Protein AF-A0A0L0F1L7-F1 (afdb_monomer)

Radius of gyration: 23.4 Å; Cα contacts (8 Å, |Δi|>4): 198; chains: 1; bounding box: 66×48×61 Å

InterPro domains:
  IPR036188 FAD/NAD(P)-binding domain superfamily [G3DSA:3.50.50.60] (88-168)
  IPR036188 FAD/NAD(P)-binding domain superfamily [SSF51905] (87-164)

Mean predicted aligned error: 9.71 Å

Nearest PDB structures (foldseek):
  4fwj-assembly3_B  TM=9.742E-01  e=3.073E-01  Homo sapiens
  4fwj-assembly1_A  TM=4.721E-01  e=1.147E-01  Homo sapiens
  2dld-assembly1_B  TM=8.492E-01  e=1.486E+00  Lactobacillus helveticus
  6abi-assembly1_B-2  TM=5.135E-01  e=3.281E-01  Fusobacterium nucleatum subsp. nucleatum ATCC 25586
  4gx1-assembly1_A  TM=5.570E-01  e=1.220E+00  Geobacter sulfurreducens PCA

pLDDT: mean 84.21, std 13.68, range [35.78, 97.0]

Solvent-accessible surface area (backbone atoms only — not comparable to full-atom values): 10649 Å² total; per-residue (Å²): 134,80,88,80,65,70,42,32,28,25,57,92,31,70,41,65,8,40,33,86,38,84,66,52,72,68,59,52,52,53,48,51,54,53,32,50,55,21,53,77,69,75,41,85,55,71,80,80,86,80,38,68,39,66,22,80,91,38,75,34,51,11,36,38,75,59,84,80,82,71,75,93,84,76,80,75,84,63,92,78,64,45,68,54,95,63,93,54,78,44,78,40,82,40,67,48,74,70,36,48,51,50,45,47,59,37,44,32,39,57,34,52,65,47,75,45,50,91,64,93,48,85,79,74,53,88,78,78,78,90,77,85,54,81,68,54,49,64,51,40,38,52,74,69,38,50,68,55,47,66,73,76,49,81,83,79,90,73,88,84,47,63,44,97,86,68,48,78,50,128

Sequence (170 aa):
MYARTKYEGCVKCLSSGLVAANISGKAKVAYQIQRNNALEKGLVPPLRPQRTKACHVCGGCGLVERVTTGNCSNISYNGNTFVPRRRCKVVVIGGGIGGFALALALQQRNTQVIVYEKDKSFDERSQGYGLTLQQGARILSKLGYTQSLDQYGINPSQNSSFLPTGELLG

Structure (mmCIF, N/CA/C/O backbone):
data_AF-A0A0L0F1L7-F1
#
_entry.id   AF-A0A0L0F1L7-F1
#
loop_
_atom_site.group_PDB
_atom_site.id
_atom_site.type_symbol
_atom_site.label_atom_id
_atom_site.label_alt_id
_atom_site.label_comp_id
_atom_site.label_asym_id
_atom_site.label_entity_id
_atom_site.label_seq_id
_atom_site.pdbx_PDB_ins_code
_atom_site.Cartn_x
_atom_site.Cartn_y
_atom_site.Cartn_z
_atom_site.occupancy
_atom_site.B_iso_or_equiv
_atom_site.auth_seq_id
_atom_site.auth_comp_id
_atom_site.auth_asym_id
_atom_site.auth_atom_id
_atom_site.pdbx_PDB_model_num
ATOM 1 N N . MET A 1 1 ? -16.064 -5.606 -19.783 1.00 35.78 1 MET A N 1
ATOM 2 C CA . MET A 1 1 ? -15.793 -6.396 -18.559 1.00 35.78 1 MET A CA 1
ATOM 3 C C . MET A 1 1 ? -14.521 -5.859 -17.919 1.00 35.78 1 MET A C 1
ATOM 5 O O . MET A 1 1 ? -13.560 -5.657 -18.645 1.00 35.78 1 MET A O 1
ATOM 9 N N . TYR A 1 2 ? -14.503 -5.580 -16.613 1.00 50.56 2 TYR A N 1
ATOM 10 C CA . TYR A 1 2 ? -13.261 -5.210 -15.919 1.00 50.56 2 TYR A CA 1
ATOM 11 C C . TYR A 1 2 ? -12.447 -6.477 -15.632 1.00 50.56 2 TYR A C 1
ATOM 13 O O . TYR A 1 2 ? -13.022 -7.468 -15.178 1.00 50.56 2 TYR A O 1
ATOM 21 N N . ALA A 1 3 ? -11.137 -6.450 -15.886 1.00 55.69 3 ALA A N 1
ATOM 22 C CA . ALA A 1 3 ? -10.244 -7.545 -15.515 1.00 55.69 3 ALA A CA 1
ATOM 23 C C . ALA A 1 3 ? -10.355 -7.810 -14.003 1.00 55.69 3 ALA A C 1
ATOM 25 O O . ALA A 1 3 ? -10.272 -6.883 -13.195 1.00 55.69 3 ALA A O 1
ATOM 26 N N . ARG A 1 4 ? -10.609 -9.064 -13.614 1.00 65.44 4 ARG A N 1
ATOM 27 C CA . ARG A 1 4 ? -10.717 -9.449 -12.201 1.00 65.44 4 ARG A CA 1
ATOM 28 C C . ARG A 1 4 ? -9.318 -9.677 -11.632 1.00 65.44 4 ARG A C 1
ATOM 30 O O . ARG A 1 4 ? -8.543 -10.450 -12.180 1.00 65.44 4 ARG A O 1
ATOM 37 N N . THR A 1 5 ? -9.018 -9.029 -10.512 1.00 77.88 5 THR A N 1
ATOM 38 C CA . THR A 1 5 ? -7.765 -9.210 -9.766 1.00 77.88 5 THR A CA 1
ATOM 39 C C . THR A 1 5 ? -7.746 -10.546 -9.017 1.00 77.88 5 THR A C 1
ATOM 41 O O . THR A 1 5 ? -8.791 -11.035 -8.585 1.00 77.88 5 THR A O 1
ATOM 44 N N . LYS A 1 6 ? -6.554 -11.116 -8.803 1.00 82.69 6 LYS A N 1
ATOM 45 C CA . LYS A 1 6 ? -6.346 -12.319 -7.968 1.00 82.69 6 LYS A CA 1
ATOM 46 C C . LYS A 1 6 ? -6.786 -12.112 -6.507 1.00 82.69 6 LYS A C 1
ATOM 48 O O . LYS A 1 6 ? -7.258 -13.037 -5.853 1.00 82.69 6 LYS A O 1
ATOM 53 N N . TYR A 1 7 ? -6.675 -10.879 -6.019 1.00 86.12 7 TYR A N 1
ATOM 54 C CA . TYR A 1 7 ? -7.036 -10.480 -4.659 1.00 86.12 7 TYR A CA 1
ATOM 55 C C . TYR A 1 7 ? -8.278 -9.598 -4.641 1.00 86.12 7 TYR A C 1
ATOM 57 O O . TYR A 1 7 ? -8.521 -8.839 -5.583 1.00 86.12 7 TYR A O 1
ATOM 65 N N . GLU A 1 8 ? -9.026 -9.648 -3.546 1.00 87.06 8 GLU A N 1
ATOM 66 C CA . GLU A 1 8 ? -10.172 -8.779 -3.295 1.00 87.06 8 GLU A CA 1
ATOM 67 C C . GLU A 1 8 ? -10.181 -8.217 -1.873 1.00 87.06 8 GLU A C 1
ATOM 69 O O . GLU A 1 8 ? -9.495 -8.703 -0.975 1.00 87.06 8 GLU A O 1
ATOM 74 N N . GLY A 1 9 ? -10.955 -7.154 -1.675 1.00 86.44 9 GLY A N 1
ATOM 75 C CA . GLY A 1 9 ? -11.102 -6.479 -0.395 1.00 86.44 9 GLY A CA 1
ATOM 76 C C . GLY A 1 9 ? -11.635 -7.387 0.713 1.00 86.44 9 GLY A C 1
ATOM 77 O O . GLY A 1 9 ? -12.678 -8.023 0.571 1.00 86.44 9 GLY A O 1
ATOM 78 N N . CYS A 1 10 ? -10.954 -7.400 1.858 1.00 87.88 10 CYS A N 1
ATOM 79 C CA . CYS A 1 10 ? -11.390 -8.150 3.030 1.00 87.88 10 CYS A CA 1
ATOM 80 C C . CYS A 1 10 ? -12.662 -7.532 3.628 1.00 87.88 10 CYS A C 1
ATOM 82 O O . CYS A 1 10 ? -12.640 -6.409 4.141 1.00 87.88 10 CYS A O 1
ATOM 84 N N . VAL A 1 11 ? -13.763 -8.288 3.637 1.00 87.25 11 VAL A N 1
ATOM 85 C CA . VAL A 1 11 ? -15.059 -7.834 4.174 1.00 87.25 11 VAL A CA 1
ATOM 86 C C . VAL A 1 11 ? -14.975 -7.503 5.661 1.00 87.25 11 VAL A C 1
ATOM 88 O O . VAL A 1 11 ? -15.530 -6.503 6.107 1.00 87.25 11 VAL A O 1
ATOM 91 N N . LYS A 1 12 ? -14.226 -8.296 6.437 1.00 89.44 12 LYS A N 1
ATOM 92 C CA . LYS A 1 12 ? -14.150 -8.150 7.898 1.00 89.44 12 LYS A CA 1
ATOM 93 C C . LYS A 1 12 ? -13.621 -6.792 8.349 1.00 89.44 12 LYS A C 1
ATOM 95 O O . LYS A 1 12 ? -14.087 -6.250 9.345 1.00 89.44 12 LYS A O 1
ATOM 100 N N . CYS A 1 13 ? -12.623 -6.269 7.646 1.00 90.25 13 CYS A N 1
ATOM 101 C CA . CYS A 1 13 ? -12.029 -4.966 7.939 1.00 90.25 13 CYS A CA 1
ATOM 102 C C . CYS A 1 13 ? -12.428 -3.897 6.922 1.00 90.25 13 CYS A C 1
ATOM 104 O O . CYS A 1 13 ? -11.828 -2.823 6.916 1.00 90.25 13 CYS A O 1
ATOM 106 N N . LEU A 1 14 ? -13.400 -4.184 6.049 1.00 87.69 14 LEU A N 1
ATOM 107 C CA . LEU A 1 14 ? -13.838 -3.283 4.982 1.00 87.69 14 LEU A CA 1
ATOM 108 C C . LEU A 1 14 ? -12.658 -2.761 4.145 1.00 87.69 14 LEU A C 1
ATOM 110 O O . LEU A 1 14 ? -12.542 -1.572 3.862 1.00 87.69 14 LEU A O 1
ATOM 114 N N . SER A 1 15 ? -11.739 -3.662 3.803 1.00 86.94 15 SER A N 1
ATOM 115 C CA . SER A 1 15 ? -10.510 -3.388 3.049 1.00 86.94 15 SER A CA 1
ATOM 116 C C . SER A 1 15 ? -9.505 -2.407 3.673 1.00 86.94 15 SER A C 1
ATOM 118 O O . SER A 1 15 ? -8.549 -1.998 3.005 1.00 86.94 15 SER A O 1
ATOM 120 N N . SER A 1 16 ? -9.684 -2.037 4.946 1.00 87.81 16 SER A N 1
ATOM 121 C CA . SER A 1 16 ? -8.761 -1.146 5.669 1.00 87.81 16 SER A CA 1
ATOM 122 C C . SER A 1 16 ? -7.535 -1.869 6.233 1.00 87.81 16 SER A C 1
ATOM 124 O O . SER A 1 16 ? -6.542 -1.237 6.574 1.00 87.81 16 SER A O 1
ATOM 126 N N . GLY A 1 17 ? -7.617 -3.194 6.393 1.00 90.00 17 GLY A N 1
ATOM 127 C CA . GLY A 1 17 ? -6.621 -3.981 7.124 1.00 90.00 17 GLY A CA 1
ATOM 128 C C . GLY A 1 17 ? -6.709 -3.827 8.645 1.00 90.00 17 GLY A C 1
ATOM 129 O O . GLY A 1 17 ? -6.071 -4.580 9.375 1.00 90.00 17 GLY A O 1
ATOM 130 N N . LEU A 1 18 ? -7.547 -2.929 9.155 1.00 92.81 18 LEU A N 1
ATOM 131 C CA . LEU A 1 18 ? -7.649 -2.620 10.573 1.00 92.81 18 LEU A CA 1
ATOM 132 C C . LEU A 1 18 ? -9.043 -2.953 11.105 1.00 92.81 18 LEU A C 1
ATOM 134 O O . LEU A 1 18 ? -10.052 -2.821 10.421 1.00 92.81 18 LEU A O 1
ATOM 138 N N . VAL A 1 19 ? -9.101 -3.402 12.352 1.00 93.25 19 VAL A N 1
ATOM 139 C CA . VAL A 1 19 ? -10.355 -3.598 13.088 1.00 93.25 19 VAL A CA 1
ATOM 140 C C . VAL A 1 19 ? -10.290 -2.845 14.407 1.00 93.25 19 VAL A C 1
ATOM 142 O O . VAL A 1 19 ? -9.206 -2.661 14.969 1.00 93.25 19 VAL A O 1
ATOM 145 N N . ALA A 1 20 ? -11.446 -2.412 14.908 1.00 92.12 20 ALA A N 1
ATOM 146 C CA . ALA A 1 20 ? -11.536 -1.761 16.207 1.00 92.12 20 ALA A CA 1
ATOM 147 C C . ALA A 1 20 ? -10.937 -2.657 17.305 1.00 92.12 20 ALA A C 1
ATOM 149 O O . ALA A 1 20 ? -11.110 -3.880 17.320 1.00 92.12 20 ALA A O 1
ATOM 150 N N . ALA A 1 21 ? -10.203 -2.037 18.221 1.00 91.62 21 ALA A N 1
ATOM 151 C CA . ALA A 1 21 ? -9.561 -2.693 19.342 1.00 91.62 21 ALA A CA 1
ATOM 152 C C . ALA A 1 21 ? -9.963 -2.018 20.650 1.00 91.62 21 ALA A C 1
ATOM 154 O O . ALA A 1 21 ? -10.161 -0.805 20.719 1.00 91.62 21 ALA A O 1
ATOM 155 N N . ASN A 1 22 ? -10.008 -2.812 21.719 1.00 90.94 22 ASN A N 1
ATOM 156 C CA . ASN A 1 22 ? -10.231 -2.281 23.055 1.00 90.94 22 ASN A CA 1
ATOM 157 C C . ASN A 1 22 ? -9.106 -1.313 23.433 1.00 90.94 22 ASN A C 1
ATOM 159 O O . ASN A 1 22 ? -7.921 -1.643 23.327 1.00 90.94 22 ASN A O 1
ATOM 163 N N . ILE A 1 23 ? -9.497 -0.124 23.886 1.00 89.81 23 ILE A N 1
ATOM 164 C CA . ILE A 1 23 ? -8.603 0.879 24.467 1.00 89.81 23 ILE A CA 1
ATOM 165 C C . ILE A 1 23 ? -8.033 0.303 25.770 1.00 89.81 23 ILE A C 1
ATOM 167 O O . ILE A 1 23 ? -8.767 -0.337 26.532 1.00 89.81 23 ILE A O 1
ATOM 171 N N . SER A 1 24 ? -6.742 0.518 26.037 1.00 90.69 24 SER A N 1
ATOM 172 C CA . SER A 1 24 ? -6.124 0.053 27.284 1.00 90.69 24 SER A CA 1
ATOM 173 C C . SER A 1 24 ? -6.777 0.717 28.499 1.00 90.69 24 SER A C 1
ATOM 175 O O . SER A 1 24 ? -7.238 1.856 28.414 1.00 90.69 24 SER A O 1
ATOM 177 N N . GLY A 1 25 ? -6.789 0.030 29.647 1.00 92.69 25 GLY A N 1
ATOM 178 C CA . GLY A 1 25 ? -7.291 0.608 30.901 1.00 92.69 25 GLY A CA 1
ATOM 179 C C . GLY A 1 25 ? -6.623 1.950 31.215 1.00 92.69 25 GLY A C 1
ATOM 180 O O . GLY A 1 25 ? -7.313 2.937 31.447 1.00 92.69 25 GLY A O 1
ATOM 181 N N . LYS A 1 26 ? -5.291 2.020 31.065 1.00 93.62 26 LYS A N 1
ATOM 182 C CA . LYS A 1 26 ? -4.506 3.256 31.223 1.00 93.62 26 LYS A CA 1
ATOM 183 C C . LYS A 1 26 ? -5.000 4.395 30.320 1.00 93.62 26 LYS A C 1
ATOM 185 O O . LYS A 1 26 ? -5.223 5.498 30.803 1.00 93.62 26 LYS A O 1
ATOM 190 N N . ALA A 1 27 ? -5.230 4.130 29.031 1.00 91.25 27 ALA A N 1
ATOM 191 C CA . ALA A 1 27 ? -5.712 5.152 28.100 1.00 91.25 27 ALA A CA 1
ATOM 192 C C . ALA A 1 27 ? -7.168 5.573 28.377 1.00 91.25 27 ALA A C 1
ATOM 194 O O . ALA A 1 27 ? -7.511 6.735 28.176 1.00 91.25 27 ALA A O 1
ATOM 195 N N . LYS A 1 28 ? -8.022 4.667 28.881 1.00 92.81 28 LYS A N 1
ATOM 196 C CA . LYS A 1 28 ? -9.380 5.020 29.334 1.00 92.81 28 LYS A CA 1
ATOM 197 C C . LYS A 1 28 ? -9.343 5.966 30.535 1.00 92.81 28 LYS A C 1
ATOM 199 O O . LYS A 1 28 ? -10.062 6.959 30.522 1.00 92.81 28 LYS A O 1
ATOM 204 N N . VAL A 1 29 ? -8.515 5.664 31.538 1.00 94.88 29 VAL A N 1
ATOM 205 C CA . VAL A 1 29 ? -8.356 6.494 32.744 1.00 94.88 29 VAL A CA 1
ATOM 206 C C . VAL A 1 29 ? -7.791 7.867 32.379 1.00 94.88 29 VAL A C 1
ATOM 208 O O . VAL A 1 29 ? -8.382 8.880 32.738 1.00 94.88 29 VAL A O 1
ATOM 211 N N . ALA A 1 30 ? -6.720 7.915 31.581 1.00 94.44 30 ALA A N 1
ATOM 212 C CA . ALA A 1 30 ? -6.131 9.173 31.118 1.00 94.44 30 ALA A CA 1
ATOM 213 C C . ALA A 1 30 ? -7.143 10.050 30.361 1.00 94.44 30 ALA A C 1
ATOM 215 O O . ALA A 1 30 ? -7.236 11.251 30.612 1.00 94.44 30 ALA A O 1
ATOM 216 N N . TYR A 1 31 ? -7.952 9.443 29.485 1.00 94.56 31 TYR A N 1
ATOM 217 C CA . TYR A 1 31 ? -9.021 10.148 28.781 1.00 94.56 31 TYR A CA 1
ATOM 218 C C . TYR A 1 31 ? -10.077 10.723 29.732 1.00 94.56 31 TYR A C 1
ATOM 220 O O . TYR A 1 31 ? -10.492 11.863 29.551 1.00 94.56 31 TYR A O 1
ATOM 228 N N . GLN A 1 32 ? -10.510 9.965 30.745 1.00 95.12 32 GLN A N 1
ATOM 229 C CA . GLN A 1 32 ? -11.505 10.441 31.715 1.00 95.12 32 GLN A CA 1
ATOM 230 C C . GLN A 1 32 ? -10.994 11.650 32.504 1.00 95.12 32 GLN A C 1
ATOM 232 O O . GLN A 1 32 ? -11.723 12.631 32.625 1.00 95.12 32 GLN A O 1
ATOM 237 N N . ILE A 1 33 ? -9.736 11.612 32.960 1.00 95.31 33 ILE A N 1
ATOM 238 C CA . ILE A 1 33 ? -9.094 12.731 33.669 1.00 95.31 33 ILE A CA 1
ATOM 239 C C . ILE A 1 33 ? -9.062 13.978 32.777 1.00 95.31 33 ILE A C 1
ATOM 241 O O . ILE A 1 33 ? -9.530 15.040 33.177 1.00 95.31 33 ILE A O 1
ATOM 245 N N . GLN A 1 34 ? -8.564 13.850 31.542 1.00 95.00 34 GLN A N 1
ATOM 246 C CA . GLN A 1 34 ? -8.487 14.978 30.606 1.00 95.00 34 GLN A CA 1
ATOM 247 C C . GLN A 1 34 ? -9.867 15.540 30.252 1.00 95.00 34 GLN A C 1
ATOM 249 O O . GLN A 1 34 ? -10.036 16.754 30.174 1.00 95.00 34 GLN A O 1
ATOM 254 N N . ARG A 1 35 ? -10.859 14.665 30.058 1.00 95.81 35 ARG A N 1
ATOM 255 C CA . ARG A 1 35 ? -12.237 15.058 29.761 1.00 95.81 35 ARG A CA 1
ATOM 256 C C . ARG A 1 35 ? -12.857 15.840 30.914 1.00 95.81 35 ARG A C 1
ATOM 258 O O . ARG A 1 35 ? -13.457 16.877 30.663 1.00 95.81 35 ARG A O 1
ATOM 265 N N . ASN A 1 36 ? -12.708 1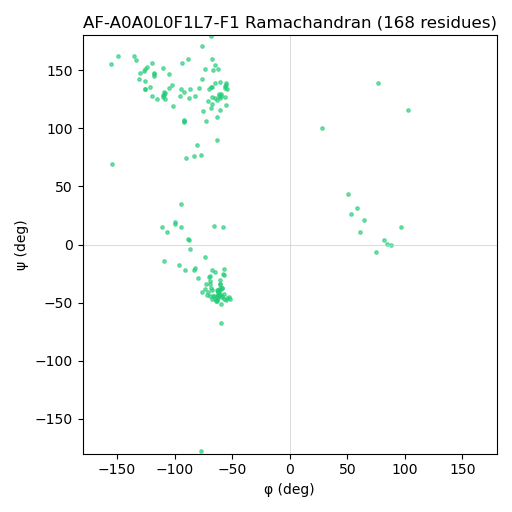5.362 32.147 1.00 96.31 36 ASN A N 1
ATOM 266 C CA . ASN A 1 36 ? -13.265 16.032 33.320 1.00 96.31 36 ASN A CA 1
ATOM 267 C C . ASN A 1 36 ? -12.581 17.389 33.554 1.00 96.31 36 ASN A C 1
ATOM 269 O O . ASN A 1 36 ? -13.275 18.388 33.685 1.00 96.31 36 ASN A O 1
ATOM 273 N N . ASN A 1 37 ? -11.248 17.455 33.447 1.00 96.69 37 ASN A N 1
ATOM 274 C CA . ASN A 1 37 ? -10.501 18.716 33.531 1.00 96.69 37 ASN A CA 1
ATOM 275 C C . ASN A 1 37 ? -10.921 19.736 32.457 1.00 96.69 37 ASN A C 1
ATOM 277 O O . ASN A 1 37 ? -10.943 20.936 32.717 1.00 96.69 37 ASN A O 1
ATOM 281 N N . ALA A 1 38 ? -11.220 19.284 31.232 1.00 95.56 38 ALA A N 1
ATOM 282 C CA . ALA A 1 38 ? -11.707 20.164 30.171 1.00 95.56 38 ALA A CA 1
ATOM 283 C C . ALA A 1 38 ? -13.101 20.715 30.504 1.00 95.56 38 ALA A C 1
ATOM 285 O O . ALA A 1 38 ? -13.319 21.915 30.375 1.00 95.56 38 ALA A O 1
ATOM 286 N N . LEU A 1 39 ? -14.005 19.860 30.993 1.00 95.50 39 LEU A N 1
ATOM 287 C CA . LEU A 1 39 ? -15.352 20.262 31.405 1.00 95.50 39 LEU A CA 1
ATOM 288 C C . LEU A 1 39 ? -15.325 21.261 32.570 1.00 95.50 39 LEU A C 1
ATOM 290 O O . LEU A 1 39 ? -16.022 22.268 32.505 1.00 95.50 39 LEU A O 1
ATOM 294 N N . GLU A 1 40 ? -14.487 21.034 33.586 1.00 96.06 40 GLU A N 1
ATOM 295 C CA . GLU A 1 40 ? -14.310 21.960 34.719 1.00 96.06 40 GLU A CA 1
ATOM 296 C C . GLU A 1 40 ? -13.804 23.339 34.278 1.00 96.06 40 GLU A C 1
ATOM 298 O O . GLU A 1 40 ? -14.190 24.357 34.844 1.00 96.06 40 GLU A O 1
ATOM 303 N N . LYS A 1 41 ? -12.971 23.388 33.233 1.00 96.69 41 LYS A N 1
ATOM 304 C CA . LYS A 1 41 ? -12.443 24.634 32.659 1.00 96.69 41 LYS A CA 1
ATOM 305 C C . LYS A 1 41 ? -13.353 25.259 31.594 1.00 96.69 41 LYS A C 1
ATOM 307 O O . LYS A 1 41 ? -12.948 26.236 30.970 1.00 96.69 41 LYS A O 1
ATOM 312 N N . GLY A 1 42 ? -14.536 24.693 31.336 1.00 95.06 42 GLY A N 1
ATOM 313 C CA . GLY A 1 42 ? -15.435 25.152 30.269 1.00 95.06 42 GLY A CA 1
ATOM 314 C C . GLY A 1 42 ? -14.867 24.979 28.851 1.00 95.06 42 GLY A C 1
ATOM 315 O O . GLY A 1 42 ? -15.287 25.669 27.925 1.00 95.06 42 GLY A O 1
ATOM 316 N N . LEU A 1 43 ? -13.894 24.083 28.670 1.00 95.50 43 LEU A N 1
ATOM 317 C CA . LEU A 1 43 ? -13.248 23.791 27.392 1.00 95.50 43 LEU A CA 1
ATOM 318 C C . LEU A 1 43 ? -13.930 22.619 26.676 1.00 95.50 43 LEU A C 1
ATOM 320 O O . LEU A 1 43 ? -14.526 21.734 27.292 1.00 95.50 43 LEU A O 1
ATOM 324 N N . VAL A 1 44 ? -13.775 22.570 25.350 1.00 94.94 44 VAL A N 1
ATOM 325 C CA . VAL A 1 44 ? -14.237 21.438 24.536 1.00 94.94 44 VAL A CA 1
ATOM 326 C C . VAL A 1 44 ? -13.474 20.167 24.945 1.00 94.94 44 VAL A C 1
ATOM 328 O O . VAL A 1 44 ? -12.239 20.160 24.899 1.00 94.94 44 VAL A O 1
ATOM 331 N N . PRO A 1 45 ? -14.161 19.074 25.328 1.00 94.00 45 PRO A N 1
ATOM 332 C CA . PRO A 1 45 ? -13.483 17.850 25.731 1.00 94.00 45 PRO A CA 1
ATOM 333 C C . PRO A 1 45 ? -12.734 17.182 24.568 1.00 94.00 45 PRO A C 1
ATOM 335 O O . PRO A 1 45 ? -13.179 17.258 23.419 1.00 94.00 45 PRO A O 1
ATOM 338 N N . PRO A 1 46 ? -11.631 16.461 24.843 1.00 92.88 46 PRO A N 1
ATOM 339 C CA . PRO A 1 46 ? -10.872 15.790 23.800 1.00 92.88 46 PRO A CA 1
ATOM 340 C C . PRO A 1 46 ? -11.696 14.688 23.125 1.00 92.88 46 PRO A C 1
ATOM 342 O O . PRO A 1 46 ? -12.595 14.077 23.719 1.00 92.88 46 PRO A O 1
ATOM 345 N N . LEU A 1 47 ? -11.343 14.384 21.875 1.00 92.81 47 LEU A N 1
ATOM 346 C CA . LEU A 1 47 ? -11.917 13.252 21.155 1.00 92.81 47 LEU A CA 1
ATOM 347 C C . LEU A 1 47 ? -11.605 11.944 21.887 1.00 92.81 47 LEU A C 1
ATOM 349 O O . LEU A 1 47 ? -10.499 11.734 22.392 1.00 92.81 47 LEU A O 1
ATOM 353 N N . ARG A 1 48 ? -12.590 11.040 21.933 1.00 89.44 48 ARG A N 1
ATOM 354 C CA . ARG A 1 48 ? -12.408 9.725 22.554 1.00 89.44 48 ARG A CA 1
ATOM 355 C C . ARG A 1 48 ? -11.277 8.980 21.835 1.00 89.44 48 ARG A C 1
ATOM 357 O O . ARG A 1 48 ? -11.353 8.845 20.611 1.00 89.44 48 ARG A O 1
ATOM 364 N N . PRO A 1 49 ? -10.269 8.455 22.555 1.00 89.25 49 PRO A N 1
ATOM 365 C CA . PRO A 1 49 ? -9.181 7.730 21.921 1.00 89.25 49 PRO A CA 1
ATOM 366 C C . PRO A 1 49 ? -9.743 6.507 21.204 1.00 89.25 49 PRO A C 1
ATOM 368 O O . PRO A 1 49 ? -10.470 5.708 21.794 1.00 89.25 49 PRO A O 1
ATOM 371 N N . GLN A 1 50 ? -9.406 6.355 19.929 1.00 89.25 50 GLN A N 1
ATOM 372 C CA . GLN A 1 50 ? -9.741 5.170 19.152 1.00 89.25 50 GLN A CA 1
ATOM 373 C C . GLN A 1 50 ? -8.499 4.298 19.041 1.00 89.25 50 GLN A C 1
ATOM 375 O O . GLN A 1 50 ? -7.397 4.797 18.819 1.00 89.25 50 GLN A O 1
ATOM 380 N N . ARG A 1 51 ? -8.665 2.984 19.203 1.00 91.81 51 ARG A N 1
ATOM 381 C CA . ARG A 1 51 ? -7.577 2.031 18.999 1.00 91.81 51 ARG A CA 1
ATOM 382 C C . ARG A 1 51 ? -7.980 1.039 17.929 1.00 91.81 51 ARG A C 1
ATOM 384 O O . ARG A 1 51 ? -9.096 0.524 17.941 1.00 91.81 51 ARG A O 1
ATOM 391 N N . THR A 1 52 ? -7.060 0.759 17.023 1.00 94.00 52 THR A N 1
ATOM 392 C CA . THR A 1 52 ? -7.219 -0.251 15.983 1.00 94.00 52 THR A CA 1
ATOM 393 C C . THR A 1 52 ? -6.137 -1.310 16.130 1.00 94.00 52 THR A C 1
ATOM 395 O O . THR A 1 52 ? -5.098 -1.088 16.752 1.00 94.00 52 THR A O 1
ATOM 398 N N . LYS A 1 53 ? -6.407 -2.502 15.607 1.00 94.25 53 LYS A N 1
ATOM 399 C CA . LYS A 1 53 ? -5.432 -3.589 15.492 1.00 94.25 53 LYS A CA 1
ATOM 400 C C . LYS A 1 53 ? -5.493 -4.189 14.096 1.00 94.25 53 LYS A C 1
ATOM 402 O O . LYS A 1 53 ? -6.516 -4.065 13.420 1.00 94.25 53 LYS A O 1
ATOM 407 N N . ALA A 1 54 ? -4.421 -4.864 13.692 1.00 93.81 54 ALA A N 1
ATOM 408 C CA . ALA A 1 54 ? -4.403 -5.619 12.448 1.00 93.81 54 ALA A CA 1
ATOM 409 C C . ALA A 1 54 ? -5.565 -6.626 12.410 1.00 93.81 54 ALA A C 1
ATOM 411 O O . ALA A 1 54 ? -5.851 -7.328 13.386 1.00 93.81 54 ALA A O 1
ATOM 412 N N . CYS A 1 55 ? -6.264 -6.677 11.281 1.00 93.44 55 CYS A N 1
ATOM 413 C CA . CYS A 1 55 ? -7.313 -7.654 11.049 1.00 93.44 55 CYS A CA 1
ATOM 414 C C . CYS A 1 55 ? -6.696 -9.050 10.943 1.00 93.44 55 CYS A C 1
ATOM 416 O O . CYS A 1 55 ? -5.897 -9.300 10.046 1.00 93.44 55 CYS A O 1
ATOM 418 N N . HIS A 1 56 ? -7.104 -9.965 11.820 1.00 93.31 56 HIS A N 1
ATOM 419 C CA . HIS A 1 56 ? -6.572 -11.331 11.844 1.00 93.31 56 HIS A CA 1
ATOM 420 C C . HIS A 1 56 ? -6.961 -12.165 10.616 1.00 93.31 56 HIS A C 1
ATOM 422 O O . HIS A 1 56 ? -6.263 -13.115 10.306 1.00 93.31 56 HIS A O 1
ATOM 428 N N . VAL A 1 57 ? -8.039 -11.813 9.902 1.00 90.56 57 VAL A N 1
ATOM 429 C CA . VAL A 1 57 ? -8.455 -12.552 8.693 1.00 90.56 57 VAL A CA 1
ATOM 430 C C . VAL A 1 57 ? -7.534 -12.276 7.510 1.00 90.56 57 VAL A 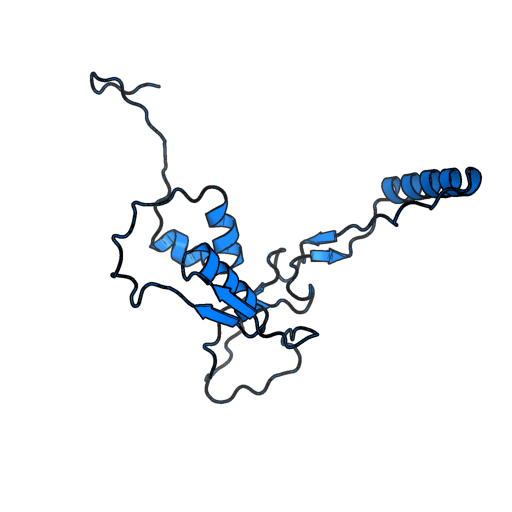C 1
ATOM 432 O O . VAL A 1 57 ? -7.232 -13.182 6.751 1.00 90.56 57 VAL A O 1
ATOM 435 N N . CYS A 1 58 ? -7.068 -11.038 7.355 1.00 88.88 58 CYS A N 1
ATOM 436 C CA . CYS A 1 58 ? -6.178 -10.658 6.256 1.00 88.88 58 CYS A CA 1
ATOM 437 C C . CYS A 1 58 ? -4.758 -10.320 6.732 1.00 88.88 58 CYS A C 1
ATOM 439 O O . CYS A 1 58 ? -4.046 -9.592 6.051 1.00 88.88 58 CYS A O 1
ATOM 441 N N . GLY A 1 59 ? -4.378 -10.688 7.960 1.00 87.56 59 GLY A N 1
ATOM 442 C CA . GLY A 1 59 ? -3.075 -10.322 8.539 1.00 87.56 59 GLY A CA 1
ATOM 443 C C . GLY A 1 59 ? -2.757 -8.817 8.512 1.00 87.56 59 GLY A C 1
ATOM 444 O O . GLY A 1 59 ? -1.600 -8.418 8.451 1.00 87.56 59 GLY A O 1
ATOM 445 N N . GLY A 1 60 ? -3.778 -7.956 8.504 1.00 88.56 60 GLY A N 1
ATOM 446 C CA . GLY A 1 60 ? -3.595 -6.507 8.429 1.00 88.56 60 GLY A CA 1
ATOM 447 C C . GLY A 1 60 ? -3.420 -5.881 7.036 1.00 88.56 60 GLY A C 1
ATOM 448 O O . GLY A 1 60 ? -3.279 -4.663 6.965 1.00 88.56 60 GLY A O 1
ATOM 449 N N . CYS A 1 61 ? -3.439 -6.639 5.931 1.00 87.81 61 CYS A N 1
ATOM 450 C CA . CYS A 1 61 ? -3.247 -6.064 4.585 1.00 87.81 61 CYS A CA 1
ATOM 451 C C . CYS A 1 61 ? -4.525 -5.467 3.964 1.00 87.81 61 CYS A C 1
ATOM 453 O O . CYS A 1 61 ? -4.455 -4.607 3.089 1.00 87.81 61 CYS A O 1
ATOM 455 N N . GLY A 1 62 ? -5.700 -5.896 4.431 1.00 88.44 62 GLY A N 1
ATOM 456 C CA . GLY A 1 62 ? -6.996 -5.463 3.905 1.00 88.44 62 GLY A CA 1
ATOM 457 C C . GLY A 1 62 ? -7.443 -6.202 2.644 1.00 88.44 62 GLY A C 1
ATOM 458 O O . GLY A 1 62 ? -8.503 -5.881 2.118 1.00 88.44 62 GLY A O 1
ATOM 459 N N . LEU A 1 63 ? -6.690 -7.203 2.192 1.00 88.62 63 LEU A N 1
ATOM 460 C CA . LEU A 1 63 ? -6.999 -8.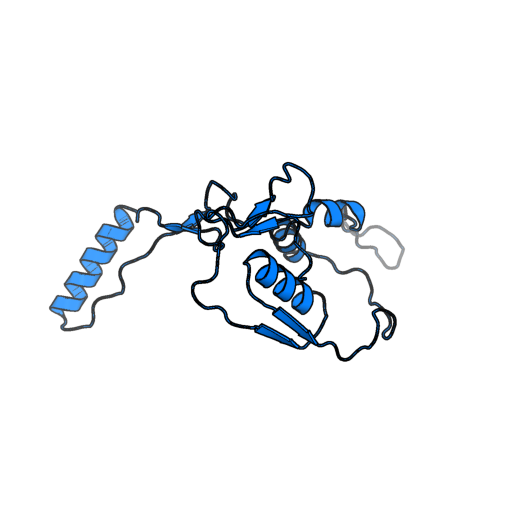021 1.024 1.00 88.62 63 LEU A CA 1
ATOM 461 C C . LEU A 1 63 ? -7.036 -9.505 1.394 1.00 88.62 63 LEU A C 1
ATOM 463 O O . LEU A 1 63 ? -6.383 -9.937 2.339 1.00 88.62 63 LEU A O 1
ATOM 467 N N . VAL A 1 64 ? -7.803 -10.283 0.647 1.00 88.19 64 VAL A N 1
ATOM 468 C CA . VAL A 1 64 ? -7.822 -11.746 0.709 1.00 88.19 64 VAL A CA 1
ATOM 469 C C . VAL A 1 64 ? -7.681 -12.298 -0.704 1.00 88.19 64 VAL A C 1
ATOM 471 O O . VAL A 1 64 ? -8.092 -11.655 -1.673 1.00 88.19 64 VAL A O 1
ATOM 474 N N . GLU A 1 65 ? -7.042 -13.455 -0.837 1.00 86.12 65 GLU A N 1
ATOM 475 C CA . GLU A 1 65 ? -6.973 -14.154 -2.118 1.00 86.12 65 GLU A CA 1
ATOM 476 C C . GLU A 1 65 ? -8.365 -14.665 -2.489 1.00 86.12 65 GLU A C 1
ATOM 478 O O . GLU A 1 65 ? -9.098 -15.186 -1.644 1.00 86.12 65 GLU A O 1
ATOM 483 N N . ARG A 1 66 ? -8.758 -14.476 -3.748 1.00 79.62 66 ARG A N 1
ATOM 484 C CA . ARG A 1 66 ? -10.070 -14.906 -4.213 1.00 79.62 66 ARG A CA 1
ATOM 485 C C . ARG A 1 66 ? -10.058 -16.425 -4.390 1.00 79.62 66 ARG A C 1
ATOM 487 O O . ARG A 1 66 ? -9.375 -16.939 -5.274 1.00 79.62 66 ARG A O 1
ATOM 494 N N . VAL A 1 67 ? -10.847 -17.139 -3.587 1.00 69.25 67 VAL A N 1
ATOM 495 C CA . VAL A 1 67 ? -11.027 -18.591 -3.735 1.00 69.25 67 VAL A CA 1
ATOM 496 C C . VAL A 1 67 ? -11.673 -18.860 -5.095 1.00 69.25 67 VAL A C 1
ATOM 498 O O . VAL A 1 67 ? -12.826 -18.505 -5.334 1.00 69.25 67 VAL A O 1
ATOM 501 N N . THR A 1 68 ? -10.908 -19.439 -6.018 1.00 57.22 68 THR A N 1
ATOM 502 C CA . THR A 1 68 ? -11.361 -19.735 -7.380 1.00 57.22 68 THR A CA 1
ATOM 503 C C . THR A 1 68 ? -11.962 -21.139 -7.413 1.00 57.22 68 THR A C 1
ATOM 505 O O . THR A 1 68 ? -11.350 -22.083 -7.898 1.00 57.22 68 THR A O 1
ATOM 508 N N . THR A 1 69 ? -13.164 -21.325 -6.869 1.00 47.00 69 THR A N 1
ATOM 509 C CA . THR A 1 69 ? -13.904 -22.578 -7.093 1.00 47.00 69 THR A CA 1
ATOM 510 C C . THR A 1 69 ? -14.585 -22.527 -8.462 1.00 47.00 69 THR A C 1
ATOM 512 O O . THR A 1 69 ? -15.739 -22.132 -8.555 1.00 47.00 69 THR A O 1
ATOM 515 N N . GLY A 1 70 ? -13.847 -22.915 -9.510 1.00 43.00 70 GLY A N 1
ATOM 516 C CA . GLY A 1 70 ? -14.371 -23.351 -10.814 1.00 43.00 70 GLY A CA 1
ATOM 517 C C . GLY A 1 70 ? -14.888 -22.269 -11.781 1.00 43.00 70 GLY A C 1
ATOM 518 O O . GLY A 1 70 ? -15.553 -21.318 -11.392 1.00 43.00 70 GLY A O 1
ATOM 519 N N . ASN A 1 71 ? -14.555 -22.453 -13.067 1.00 45.62 71 ASN A N 1
ATOM 520 C CA . ASN A 1 71 ? -15.037 -21.778 -14.285 1.00 45.62 71 ASN A CA 1
ATOM 521 C C . ASN A 1 71 ? -15.548 -20.324 -14.160 1.00 45.62 71 ASN A C 1
ATOM 523 O O . ASN A 1 71 ? -16.705 -20.036 -13.860 1.00 45.62 71 ASN A O 1
ATOM 527 N N . CYS A 1 72 ? -14.668 -19.396 -14.546 1.00 44.44 72 CYS A N 1
ATOM 528 C CA . CYS A 1 72 ? -14.831 -17.939 -14.555 1.00 44.44 72 CYS A CA 1
ATOM 529 C C . CYS A 1 72 ? -15.888 -17.361 -15.522 1.00 44.44 72 CYS A C 1
ATOM 531 O O . CYS A 1 72 ? -15.844 -16.160 -15.789 1.00 44.44 72 CYS A O 1
ATOM 533 N N . SER A 1 73 ? -16.819 -18.148 -16.064 1.00 45.38 73 SER A N 1
ATOM 534 C CA . SER A 1 73 ? -17.764 -17.651 -17.073 1.00 45.38 73 SER A CA 1
ATOM 535 C C . SER A 1 73 ? -19.076 -17.105 -16.507 1.00 45.38 73 SER A C 1
ATOM 537 O O . SER A 1 73 ? -19.655 -16.252 -17.163 1.00 45.38 73 SER A O 1
ATOM 539 N N . ASN A 1 74 ? -19.520 -17.473 -15.296 1.00 42.94 74 ASN A N 1
ATOM 540 C CA . ASN A 1 74 ? -20.772 -16.946 -14.716 1.00 42.94 74 ASN A CA 1
ATOM 541 C C . ASN A 1 74 ? -20.785 -16.981 -13.176 1.00 42.94 74 ASN A C 1
ATOM 543 O O . ASN A 1 74 ? -21.532 -17.742 -12.567 1.00 42.94 74 ASN A O 1
ATOM 547 N N . ILE A 1 75 ? -19.972 -16.149 -12.515 1.00 48.19 75 ILE A N 1
ATOM 548 C CA . ILE A 1 75 ? -20.071 -16.001 -11.051 1.00 48.19 75 ILE A CA 1
ATOM 549 C C . ILE A 1 75 ? -21.025 -14.854 -10.717 1.00 48.19 75 ILE A C 1
ATOM 551 O O . ILE A 1 75 ? -20.675 -13.680 -10.886 1.00 48.19 75 ILE A O 1
ATOM 555 N N . SER A 1 76 ? -22.211 -15.243 -10.237 1.00 43.62 76 SER A N 1
ATOM 556 C CA . SER A 1 76 ? -23.153 -14.407 -9.493 1.00 43.62 76 SER A CA 1
ATOM 557 C C . SER A 1 76 ? -22.459 -13.825 -8.260 1.00 43.62 76 SER A C 1
ATOM 559 O O . SER A 1 76 ? -21.703 -14.519 -7.579 1.00 43.62 76 SER A O 1
ATOM 561 N N . TYR A 1 77 ? -22.682 -12.539 -7.991 1.00 45.66 77 TYR A N 1
ATOM 562 C CA . TYR A 1 77 ? -22.194 -11.867 -6.789 1.00 45.66 77 TYR A CA 1
ATOM 563 C C . TYR A 1 77 ? -22.832 -12.517 -5.555 1.00 45.66 77 TYR A C 1
ATOM 565 O O . TYR A 1 77 ? -23.884 -12.085 -5.090 1.00 45.66 77 TYR A O 1
ATOM 573 N N . ASN A 1 78 ? -22.198 -13.548 -5.000 1.00 46.22 78 ASN A N 1
ATOM 574 C CA . ASN A 1 78 ? -22.524 -14.010 -3.657 1.00 46.22 78 ASN A CA 1
ATOM 575 C C . ASN A 1 78 ? -22.254 -12.819 -2.725 1.00 46.22 78 ASN A C 1
ATOM 577 O O . ASN A 1 78 ? -21.167 -12.246 -2.786 1.00 46.22 78 ASN A O 1
ATOM 581 N N . GLY A 1 79 ? -23.231 -12.402 -1.913 1.00 50.81 79 GLY A N 1
ATOM 582 C CA . GLY A 1 79 ? -23.265 -11.135 -1.151 1.00 50.81 79 GLY A CA 1
ATOM 583 C C . GLY A 1 79 ? -22.127 -10.855 -0.148 1.00 50.81 79 GLY A C 1
ATOM 584 O O . GLY A 1 79 ? -22.250 -9.952 0.672 1.00 50.81 79 GLY A O 1
ATOM 585 N N . ASN A 1 80 ? -21.016 -11.589 -0.221 1.00 56.91 80 ASN A N 1
ATOM 586 C CA . ASN A 1 80 ? -19.804 -11.458 0.581 1.00 56.91 80 ASN A CA 1
ATOM 587 C C . ASN A 1 80 ? -18.671 -10.700 -0.139 1.00 56.91 80 ASN A C 1
ATOM 589 O O . ASN A 1 80 ? -17.520 -10.797 0.269 1.00 56.91 80 ASN A O 1
ATOM 593 N N . THR A 1 81 ? -18.938 -9.946 -1.206 1.00 64.62 81 THR A N 1
ATOM 594 C CA . THR A 1 81 ? -17.916 -9.090 -1.830 1.00 64.62 81 THR A CA 1
ATOM 595 C C . THR A 1 81 ? -17.969 -7.685 -1.232 1.00 64.62 81 THR A C 1
ATOM 597 O O . THR A 1 81 ? -19.034 -7.074 -1.155 1.00 64.62 81 THR A O 1
ATOM 600 N N . PHE A 1 82 ? -16.820 -7.135 -0.824 1.00 68.44 82 PHE A N 1
ATOM 601 C CA . PHE A 1 82 ? -16.748 -5.744 -0.372 1.00 68.44 82 PHE A CA 1
ATOM 602 C C . PHE A 1 82 ? -17.170 -4.797 -1.502 1.00 68.44 82 PHE A C 1
ATOM 6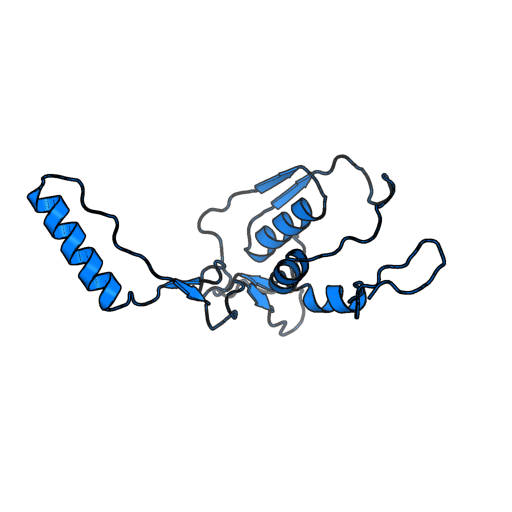04 O O . PHE A 1 82 ? -16.479 -4.699 -2.508 1.00 68.44 82 PHE A O 1
ATOM 611 N N . VAL A 1 83 ? -18.268 -4.064 -1.337 1.00 70.81 83 VAL A N 1
ATOM 612 C CA . VAL A 1 83 ? -18.658 -2.994 -2.262 1.00 70.81 83 VAL A CA 1
ATOM 613 C C . VAL A 1 83 ? -18.470 -1.658 -1.544 1.00 70.81 83 VAL A C 1
ATOM 615 O O . VAL A 1 83 ? -19.003 -1.487 -0.442 1.00 70.81 83 VAL A O 1
ATOM 618 N N . PRO A 1 84 ? -17.734 -0.693 -2.125 1.00 66.06 84 PRO A N 1
ATOM 619 C CA . PRO A 1 84 ? -17.631 0.639 -1.550 1.00 66.06 84 PRO A CA 1
ATOM 620 C C . PRO A 1 84 ? -19.025 1.244 -1.361 1.00 66.06 84 PRO A C 1
ATOM 622 O O . PRO A 1 84 ? -19.862 1.182 -2.261 1.00 66.06 84 PRO A O 1
ATOM 625 N N . ARG A 1 85 ? -19.271 1.891 -0.213 1.00 67.12 85 ARG A N 1
ATOM 626 C CA . ARG A 1 85 ? -20.573 2.527 0.083 1.00 67.12 85 ARG A CA 1
ATOM 627 C C . ARG A 1 85 ? -20.991 3.569 -0.958 1.00 67.12 85 ARG A C 1
ATOM 629 O O . ARG A 1 85 ? -22.177 3.824 -1.122 1.00 67.12 85 ARG A O 1
ATOM 636 N N . ARG A 1 86 ? -20.026 4.184 -1.646 1.00 68.44 86 ARG A N 1
ATOM 637 C CA . ARG A 1 86 ? -20.260 5.088 -2.774 1.00 68.44 86 ARG A CA 1
ATOM 638 C C . ARG A 1 86 ? -19.578 4.523 -4.010 1.00 68.44 86 ARG A C 1
ATOM 640 O O . ARG A 1 86 ? -18.377 4.267 -3.982 1.00 68.44 86 ARG A O 1
ATOM 647 N N . ARG A 1 87 ? -20.328 4.390 -5.105 1.00 70.25 87 ARG A N 1
ATOM 648 C CA . ARG A 1 87 ? -19.768 4.075 -6.425 1.00 70.25 87 ARG A CA 1
ATOM 649 C C . ARG A 1 87 ? -19.129 5.333 -7.009 1.00 70.25 87 ARG A C 1
ATOM 651 O O . ARG A 1 87 ? -19.725 6.019 -7.828 1.00 70.25 87 ARG A O 1
ATOM 658 N N . CYS A 1 88 ? -17.939 5.662 -6.522 1.00 79.19 88 CYS A N 1
ATOM 659 C CA . CYS A 1 88 ? -17.123 6.725 -7.091 1.00 79.19 88 CYS A CA 1
ATOM 660 C C . CYS A 1 88 ? -16.275 6.152 -8.232 1.00 79.19 88 CYS A C 1
ATOM 662 O O . CYS A 1 88 ? -15.667 5.090 -8.072 1.00 79.19 88 CYS A O 1
ATOM 664 N N . LYS A 1 89 ? -16.239 6.847 -9.372 1.00 87.44 89 LYS A N 1
ATOM 665 C CA . LYS A 1 89 ? -15.248 6.601 -10.423 1.00 87.44 89 LYS A CA 1
ATOM 666 C C . LYS A 1 89 ? -14.015 7.434 -10.106 1.00 87.44 89 LYS A C 1
ATOM 668 O O . LYS A 1 89 ? -14.129 8.642 -9.922 1.00 87.44 89 LYS A O 1
ATOM 673 N N . VAL A 1 90 ? -12.857 6.792 -10.046 1.00 92.50 90 VAL A N 1
ATOM 674 C CA . VAL A 1 90 ? -11.572 7.451 -9.806 1.00 92.50 90 VAL A CA 1
ATOM 675 C C . VAL A 1 90 ? -10.801 7.520 -11.115 1.00 92.50 90 VAL A C 1
ATOM 677 O O . VAL A 1 90 ? -10.720 6.539 -11.850 1.00 92.50 90 VAL A O 1
ATOM 680 N N . VAL A 1 91 ? -10.223 8.678 -11.403 1.00 95.44 91 VAL A N 1
ATOM 681 C CA . VAL A 1 91 ? -9.291 8.846 -12.515 1.00 95.44 91 VAL A CA 1
ATOM 682 C C . VAL A 1 91 ? -7.899 9.060 -11.936 1.00 95.44 91 VAL A C 1
ATOM 684 O O . VAL A 1 91 ? -7.717 9.904 -11.063 1.00 95.44 91 VAL A O 1
ATOM 687 N N . VAL A 1 92 ? -6.932 8.282 -12.408 1.00 96.38 92 VAL A N 1
ATOM 688 C CA . VAL A 1 92 ? -5.514 8.405 -12.067 1.00 96.38 92 VAL A CA 1
ATOM 689 C C . VAL A 1 92 ? -4.793 8.959 -13.290 1.00 96.38 92 VAL A C 1
ATOM 691 O O . VAL A 1 92 ? -4.903 8.398 -14.377 1.00 96.38 92 VAL A O 1
ATOM 694 N N . ILE A 1 93 ? -4.073 10.065 -13.118 1.00 97.00 93 ILE A N 1
ATOM 695 C CA . ILE A 1 93 ? -3.246 10.664 -14.169 1.00 97.00 93 ILE A CA 1
ATOM 696 C C . ILE A 1 93 ? -1.791 10.270 -13.898 1.00 97.00 93 ILE A C 1
ATOM 698 O O . ILE A 1 93 ? -1.255 10.582 -12.837 1.00 97.00 93 ILE A O 1
ATOM 702 N N . GLY A 1 94 ? -1.181 9.567 -14.847 1.00 94.69 94 GLY A N 1
ATOM 703 C CA . GLY A 1 94 ? 0.133 8.939 -14.750 1.00 94.69 94 GLY A CA 1
ATOM 704 C C . GLY A 1 94 ? 0.042 7.423 -14.533 1.00 94.69 94 GLY A C 1
ATOM 705 O O . GLY A 1 94 ? -0.407 6.958 -13.488 1.00 94.69 94 GLY A O 1
ATOM 706 N N . GLY A 1 95 ? 0.529 6.653 -15.502 1.00 92.94 95 GLY A N 1
ATOM 707 C CA . GLY A 1 95 ? 0.702 5.198 -15.503 1.00 92.94 95 GLY A CA 1
ATOM 708 C C . GLY A 1 95 ? 2.103 4.752 -15.073 1.00 92.94 95 GLY A C 1
ATOM 709 O O . GLY A 1 95 ? 2.636 3.775 -15.584 1.00 92.94 95 GLY A O 1
ATOM 710 N N . GLY A 1 96 ? 2.730 5.466 -14.137 1.00 90.50 96 GLY A N 1
ATOM 711 C CA . GLY A 1 96 ? 3.960 4.999 -13.490 1.00 90.50 96 GLY A CA 1
ATOM 712 C C . GLY A 1 96 ? 3.691 3.932 -12.420 1.00 90.50 96 GLY A C 1
ATOM 713 O O . GLY A 1 96 ? 2.542 3.589 -12.132 1.00 90.50 96 GLY A O 1
ATOM 714 N N . ILE A 1 97 ? 4.750 3.473 -11.742 1.00 89.81 97 ILE A N 1
ATOM 715 C CA . ILE A 1 97 ? 4.666 2.464 -10.663 1.00 89.81 97 ILE A CA 1
ATOM 716 C C . ILE A 1 97 ? 3.627 2.861 -9.601 1.00 89.81 97 ILE A C 1
ATOM 718 O O . ILE A 1 97 ? 2.780 2.054 -9.227 1.00 89.81 97 ILE A O 1
ATOM 722 N N . GLY A 1 98 ? 3.644 4.117 -9.140 1.00 90.44 98 GLY A N 1
ATOM 723 C CA . GLY A 1 98 ? 2.688 4.609 -8.142 1.00 90.44 98 GLY A CA 1
ATOM 724 C C . GLY A 1 98 ? 1.249 4.695 -8.659 1.00 90.44 98 GLY A C 1
ATOM 725 O O . GLY A 1 98 ? 0.316 4.342 -7.939 1.00 90.44 98 GLY A O 1
ATOM 726 N N . GLY A 1 99 ? 1.067 5.114 -9.914 1.00 94.25 99 GLY A N 1
ATOM 727 C CA . GLY A 1 99 ? -0.250 5.241 -10.538 1.00 94.25 99 GLY A CA 1
ATOM 728 C C . GLY A 1 99 ? -0.925 3.889 -10.744 1.00 94.25 99 GLY A C 1
ATOM 729 O O . GLY A 1 99 ? -2.068 3.697 -10.325 1.00 94.25 99 GLY A O 1
ATOM 730 N N . PHE A 1 100 ? -0.194 2.911 -11.287 1.00 92.19 100 PHE A N 1
ATOM 731 C CA . PHE A 1 100 ? -0.702 1.547 -11.419 1.00 92.19 100 PHE A CA 1
ATOM 732 C C . PHE A 1 100 ? -0.876 0.846 -10.071 1.00 92.19 100 PHE A C 1
ATOM 734 O O . PHE A 1 100 ? -1.881 0.160 -9.886 1.00 92.19 100 PHE A O 1
ATOM 741 N N . ALA A 1 101 ? 0.021 1.055 -9.099 1.00 91.56 101 ALA A N 1
ATOM 742 C CA . ALA A 1 101 ? -0.159 0.518 -7.750 1.00 91.56 101 ALA A CA 1
ATOM 743 C C . ALA A 1 101 ? -1.441 1.055 -7.091 1.00 91.56 101 ALA A C 1
ATOM 745 O O . ALA A 1 101 ? -2.203 0.288 -6.499 1.00 91.56 101 ALA A O 1
ATOM 746 N N . LEU A 1 102 ? -1.721 2.356 -7.236 1.00 92.44 102 LEU A N 1
ATOM 747 C CA . LEU A 1 102 ? -2.961 2.967 -6.760 1.00 92.44 102 LEU A CA 1
ATOM 748 C C . LEU A 1 102 ? -4.183 2.406 -7.493 1.00 92.44 102 LEU A C 1
ATOM 750 O O . LEU A 1 102 ? -5.160 2.019 -6.850 1.00 92.44 102 LEU A O 1
ATOM 754 N N . ALA A 1 103 ? -4.135 2.342 -8.825 1.00 92.81 103 ALA A N 1
ATOM 755 C CA . ALA A 1 103 ? -5.236 1.828 -9.629 1.00 92.81 103 ALA A CA 1
ATOM 756 C C . ALA A 1 103 ? -5.573 0.382 -9.256 1.00 92.81 103 ALA A C 1
ATOM 758 O O . ALA A 1 103 ? -6.734 0.055 -9.006 1.00 92.81 103 ALA A O 1
ATOM 759 N N . LEU A 1 104 ? -4.559 -0.467 -9.108 1.00 90.56 104 LEU A N 1
ATOM 760 C CA . LEU A 1 104 ? -4.762 -1.830 -8.658 1.00 90.56 104 LEU A CA 1
ATOM 761 C C . LEU A 1 104 ? -5.354 -1.883 -7.246 1.00 90.56 104 LEU A C 1
ATOM 763 O O . LEU A 1 104 ? -6.319 -2.610 -7.015 1.00 90.56 104 LEU A O 1
ATOM 767 N N . ALA A 1 105 ? -4.820 -1.101 -6.304 1.00 89.44 105 ALA A N 1
ATOM 768 C CA . ALA A 1 105 ? -5.332 -1.061 -4.939 1.00 89.44 105 ALA A CA 1
ATOM 769 C C . ALA A 1 105 ? -6.817 -0.650 -4.891 1.00 89.44 105 ALA A C 1
ATOM 771 O O . ALA A 1 105 ? -7.580 -1.182 -4.078 1.00 89.44 105 ALA A O 1
ATOM 772 N N . LEU A 1 106 ? -7.239 0.274 -5.757 1.00 89.19 106 LEU A N 1
ATOM 773 C CA . LEU A 1 106 ? -8.636 0.685 -5.915 1.00 89.19 106 LEU A CA 1
ATOM 774 C C . LEU A 1 106 ? -9.486 -0.425 -6.542 1.00 89.19 106 LEU A C 1
ATOM 776 O O . LEU A 1 106 ? -10.571 -0.721 -6.040 1.00 89.19 106 LEU A O 1
ATOM 780 N N . GLN A 1 107 ? -8.979 -1.081 -7.586 1.00 87.38 107 GLN A N 1
ATOM 781 C CA . GLN A 1 107 ? -9.668 -2.175 -8.266 1.00 87.38 107 GLN A CA 1
ATOM 782 C C . GLN A 1 107 ? -9.895 -3.376 -7.339 1.00 87.38 107 GLN A C 1
ATOM 784 O O . GLN A 1 107 ? -11.010 -3.890 -7.265 1.00 87.38 107 GLN A O 1
ATOM 789 N N . GLN A 1 108 ? -8.883 -3.772 -6.562 1.00 87.25 108 GLN A N 1
ATOM 790 C CA . GLN A 1 108 ? -8.986 -4.828 -5.545 1.00 87.25 108 GLN A CA 1
ATOM 791 C C . GLN A 1 108 ? -10.059 -4.513 -4.488 1.00 87.25 108 GLN A C 1
ATOM 793 O O . GLN A 1 108 ? -10.634 -5.417 -3.886 1.00 87.25 108 GLN A O 1
ATOM 798 N N . ARG A 1 109 ? -10.362 -3.226 -4.283 1.00 85.19 109 ARG A N 1
ATOM 799 C CA . ARG A 1 109 ? -11.400 -2.718 -3.372 1.00 85.19 109 ARG A CA 1
ATOM 800 C C . ARG A 1 109 ? -12.736 -2.456 -4.072 1.00 85.19 109 ARG A C 1
ATOM 802 O O . ARG A 1 109 ? -13.599 -1.802 -3.497 1.00 85.19 109 ARG A O 1
ATOM 809 N N . ASN A 1 110 ? -12.921 -2.976 -5.285 1.00 82.44 110 ASN A N 1
ATOM 810 C CA . ASN A 1 110 ? -14.129 -2.831 -6.100 1.00 82.44 110 ASN A CA 1
ATOM 811 C C . ASN A 1 110 ? -14.508 -1.369 -6.404 1.00 82.44 110 ASN A C 1
ATOM 813 O O . ASN A 1 110 ? -15.685 -1.043 -6.580 1.00 82.44 110 ASN A O 1
ATOM 817 N N . THR A 1 111 ? -13.509 -0.491 -6.504 1.00 85.88 111 THR A N 1
ATOM 818 C CA . THR A 1 111 ? -13.676 0.885 -6.982 1.00 85.88 111 THR A CA 1
ATOM 819 C C . THR A 1 111 ? -13.385 0.947 -8.478 1.00 85.88 111 THR A C 1
ATOM 821 O O . THR A 1 111 ? -12.386 0.404 -8.949 1.00 85.88 111 THR A O 1
ATOM 824 N N . GLN A 1 112 ? -14.251 1.622 -9.240 1.00 86.94 112 GLN A N 1
ATOM 825 C CA . GLN A 1 112 ? -14.014 1.851 -10.665 1.00 86.94 112 GLN A CA 1
ATOM 826 C C . GLN A 1 112 ? -12.872 2.852 -10.830 1.00 86.94 112 GLN A C 1
ATOM 828 O O . GLN A 1 112 ? -12.954 3.963 -10.308 1.00 86.94 112 GLN A O 1
ATOM 833 N N . VAL A 1 113 ? -11.830 2.465 -11.561 1.00 91.56 113 VAL A N 1
ATOM 834 C CA . VAL A 1 113 ? -10.662 3.309 -11.810 1.00 91.56 113 VAL A CA 1
ATOM 835 C C . VAL A 1 113 ? -10.309 3.333 -13.292 1.00 91.56 113 VAL A C 1
ATOM 837 O O . VAL A 1 113 ? -10.446 2.322 -13.981 1.00 91.56 113 VAL A O 1
ATOM 840 N N . ILE A 1 114 ? -9.876 4.493 -13.775 1.00 94.00 114 ILE A N 1
ATOM 841 C CA . ILE A 1 114 ? -9.328 4.695 -15.117 1.00 94.00 114 ILE A CA 1
ATOM 842 C C . ILE A 1 114 ? -7.956 5.343 -14.952 1.00 94.00 114 ILE A C 1
ATOM 844 O O . ILE A 1 114 ? -7.823 6.286 -14.174 1.00 94.00 114 ILE A O 1
ATOM 848 N N . VAL A 1 115 ? -6.952 4.839 -15.665 1.00 95.31 115 VAL A N 1
ATOM 849 C CA . VAL A 1 115 ? -5.602 5.414 -15.687 1.00 95.31 115 VAL A CA 1
ATOM 850 C C . VAL A 1 115 ? -5.383 6.070 -17.042 1.00 95.31 115 VAL A C 1
ATOM 852 O O . VAL A 1 115 ? -5.633 5.439 -18.066 1.00 95.31 115 VAL A O 1
ATOM 855 N N . TYR A 1 116 ? -4.911 7.311 -17.041 1.00 96.00 116 TYR A N 1
ATOM 856 C CA . TYR A 1 116 ? -4.404 7.985 -18.232 1.00 96.00 116 TYR A CA 1
ATOM 857 C C . TYR A 1 116 ? -2.893 8.116 -18.112 1.00 96.00 116 TYR A C 1
ATOM 859 O O . TYR A 1 116 ? -2.405 8.624 -17.108 1.00 96.00 116 TYR A O 1
ATOM 867 N N . GLU A 1 117 ? -2.160 7.687 -19.130 1.00 94.62 117 GLU A N 1
ATOM 868 C CA . GLU A 1 117 ? -0.722 7.917 -19.263 1.00 94.62 117 GLU A CA 1
ATOM 869 C C . GLU A 1 117 ? -0.482 8.748 -20.524 1.00 94.62 117 GLU A C 1
ATOM 871 O O . GLU A 1 117 ? -1.249 8.663 -21.484 1.00 94.62 117 GLU A O 1
ATOM 876 N N . LYS A 1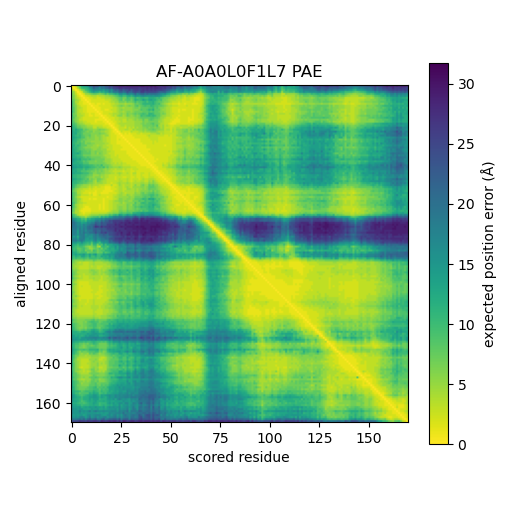 118 ? 0.539 9.608 -20.481 1.00 94.06 118 LYS A N 1
ATOM 877 C CA . LYS A 1 118 ? 0.938 10.437 -21.616 1.00 94.06 118 LYS A CA 1
ATOM 878 C C . LYS A 1 118 ? 1.586 9.581 -22.703 1.00 94.06 118 LYS A C 1
ATOM 880 O O . LYS A 1 118 ? 1.331 9.819 -23.880 1.00 94.06 118 LYS A O 1
ATOM 885 N N . ASP A 1 119 ? 2.416 8.623 -22.299 1.00 93.00 119 ASP A N 1
ATOM 886 C CA . ASP A 1 119 ? 3.057 7.685 -23.216 1.00 93.00 119 ASP A CA 1
ATOM 887 C C . ASP A 1 119 ? 2.022 6.697 -23.789 1.00 93.00 119 ASP A C 1
ATOM 889 O O . ASP A 1 119 ? 1.193 6.128 -23.076 1.00 93.00 119 ASP A O 1
ATOM 893 N N . LYS A 1 120 ? 2.075 6.491 -25.102 1.00 91.31 120 LYS A N 1
ATOM 894 C CA . LYS A 1 120 ? 1.256 5.562 -25.886 1.00 91.31 120 LYS A CA 1
ATOM 895 C C . LYS A 1 120 ? 1.606 4.105 -25.612 1.00 91.31 120 LYS A C 1
ATOM 897 O O . LYS A 1 120 ? 0.761 3.233 -25.803 1.00 91.31 120 LYS A O 1
ATOM 902 N N . SER A 1 121 ? 2.851 3.828 -25.231 1.00 89.75 121 SER A N 1
ATOM 903 C CA . SER A 1 121 ? 3.335 2.473 -24.968 1.00 89.75 121 SER A CA 1
ATOM 904 C C . SER A 1 121 ? 4.414 2.464 -23.893 1.00 89.75 121 SER A C 1
ATOM 906 O O . SER A 1 121 ? 5.027 3.489 -23.604 1.00 89.75 121 SER A O 1
ATOM 908 N N . PHE A 1 122 ? 4.655 1.288 -23.314 1.00 84.50 122 PHE A N 1
ATOM 909 C CA . PHE A 1 122 ? 5.684 1.102 -22.293 1.00 84.50 122 PHE A CA 1
ATOM 910 C C . PHE A 1 122 ? 7.092 1.446 -22.808 1.00 84.50 122 PHE A C 1
ATOM 912 O O . PHE A 1 122 ? 7.893 2.002 -22.064 1.00 84.50 122 PHE A O 1
ATOM 919 N N . ASP A 1 123 ? 7.371 1.195 -24.087 1.00 87.12 123 ASP A N 1
ATOM 920 C CA . ASP A 1 123 ? 8.700 1.378 -24.683 1.00 87.12 123 ASP A CA 1
ATOM 921 C C . ASP A 1 123 ? 8.944 2.798 -25.226 1.00 87.12 123 ASP A C 1
ATOM 923 O O . ASP A 1 123 ? 9.984 3.067 -25.821 1.00 87.12 123 ASP A O 1
ATOM 927 N N . GLU A 1 124 ? 8.004 3.732 -25.034 1.00 89.56 124 GLU A N 1
ATOM 928 C CA . GLU A 1 124 ? 8.133 5.099 -25.564 1.00 89.56 124 GLU A CA 1
ATOM 929 C C . GLU A 1 124 ? 9.232 5.910 -24.868 1.00 89.56 124 GLU A C 1
ATOM 931 O O . GLU A 1 124 ? 9.826 6.806 -25.471 1.00 89.56 124 GLU A O 1
ATOM 936 N N . ARG A 1 125 ? 9.539 5.590 -23.608 1.00 84.19 125 ARG A N 1
ATOM 937 C CA . ARG A 1 125 ? 10.671 6.173 -22.883 1.00 84.19 125 ARG A CA 1
ATOM 938 C C . ARG A 1 125 ? 11.666 5.093 -22.505 1.00 84.19 125 ARG A C 1
ATOM 940 O O . ARG A 1 125 ? 11.295 3.968 -22.179 1.00 84.19 125 ARG A O 1
ATOM 947 N N . SER A 1 126 ? 12.941 5.479 -22.478 1.00 83.25 126 SER A N 1
ATOM 948 C CA . SER A 1 126 ? 14.005 4.645 -21.927 1.00 83.25 126 SER A CA 1
ATOM 949 C C . SER A 1 126 ? 13.663 4.261 -20.489 1.00 83.25 126 SER A C 1
ATOM 951 O O . SER A 1 126 ? 13.513 5.134 -19.626 1.00 83.25 126 SER A O 1
ATOM 953 N N . GLN A 1 127 ? 13.552 2.961 -20.237 1.00 80.69 127 GLN A N 1
ATOM 954 C CA . GLN A 1 127 ? 13.344 2.445 -18.893 1.00 80.69 127 GLN A CA 1
ATOM 955 C C . GLN A 1 127 ? 14.596 2.710 -18.051 1.00 80.69 127 GLN A C 1
ATOM 957 O O . GLN A 1 127 ? 15.724 2.558 -18.521 1.00 80.69 127 GLN A O 1
ATOM 962 N N . GLY A 1 128 ? 14.390 3.182 -16.821 1.00 78.75 128 GLY A N 1
ATOM 963 C CA . GLY A 1 128 ? 15.478 3.459 -15.885 1.00 78.75 128 GLY A CA 1
ATOM 964 C C . GLY A 1 128 ? 16.185 2.186 -15.407 1.00 78.75 128 GLY A C 1
ATOM 965 O O . GLY A 1 128 ? 15.826 1.066 -15.763 1.00 78.75 128 GLY A O 1
ATOM 966 N N . TYR A 1 129 ? 17.191 2.365 -14.557 1.00 81.38 129 TYR A N 1
ATOM 967 C CA . TYR A 1 129 ? 17.895 1.266 -13.897 1.00 81.38 129 TYR A CA 1
ATOM 968 C C . TYR A 1 129 ? 17.065 0.663 -12.746 1.00 81.38 129 TYR A C 1
ATOM 970 O O . TYR A 1 129 ? 16.024 1.195 -12.351 1.00 81.38 129 TYR A O 1
ATOM 978 N N . GLY A 1 130 ? 17.534 -0.460 -12.194 1.00 82.06 130 GLY A N 1
ATOM 979 C CA . GLY A 1 130 ? 16.878 -1.146 -11.079 1.00 82.06 130 GLY A CA 1
ATOM 980 C C . GLY A 1 130 ? 16.676 -0.244 -9.855 1.00 82.06 130 GLY A C 1
ATOM 981 O O . GLY A 1 130 ? 17.584 0.462 -9.425 1.00 82.06 130 GLY A O 1
ATOM 982 N N . LEU A 1 131 ? 15.476 -0.287 -9.272 1.00 84.62 131 LEU A N 1
ATOM 983 C CA . LEU A 1 131 ? 15.138 0.480 -8.074 1.00 84.62 131 LEU A CA 1
ATOM 984 C C . LEU A 1 131 ? 15.329 -0.368 -6.815 1.00 84.62 131 LEU A C 1
ATOM 986 O O . LEU A 1 131 ? 14.736 -1.438 -6.680 1.00 84.62 131 LEU A O 1
ATOM 990 N N . THR A 1 132 ? 16.076 0.152 -5.841 1.00 86.50 132 THR A N 1
ATOM 991 C CA . THR A 1 132 ? 16.162 -0.462 -4.511 1.00 86.50 132 THR A CA 1
ATOM 992 C C . THR A 1 132 ? 14.857 -0.236 -3.749 1.00 86.50 132 THR A C 1
ATOM 994 O O . THR A 1 132 ? 14.564 0.860 -3.265 1.00 86.50 132 THR A O 1
ATOM 997 N N . LEU A 1 133 ? 14.054 -1.289 -3.612 1.00 84.38 133 LEU A N 1
ATOM 998 C CA . LEU A 1 133 ? 12.747 -1.234 -2.961 1.00 84.38 133 LEU A CA 1
ATOM 999 C C . LEU A 1 133 ? 12.860 -1.356 -1.434 1.00 84.38 133 LEU A C 1
ATOM 1001 O O . LEU A 1 133 ? 12.505 -2.385 -0.870 1.00 84.38 133 LEU A O 1
ATOM 1005 N N . GLN A 1 134 ? 13.284 -0.292 -0.742 1.00 81.06 134 GLN A N 1
ATOM 1006 C CA . GLN A 1 134 ? 13.408 -0.315 0.727 1.00 81.06 134 GLN A CA 1
ATOM 1007 C C . GLN A 1 134 ? 12.068 -0.601 1.434 1.00 81.06 134 GLN A C 1
ATOM 1009 O O . GLN A 1 134 ? 11.877 -1.653 2.037 1.00 81.06 134 GLN A O 1
ATOM 1014 N N . GLN A 1 135 ? 11.104 0.325 1.358 1.00 84.75 135 GLN A N 1
ATOM 1015 C CA . GLN A 1 135 ? 9.755 0.112 1.916 1.00 84.75 135 GLN A CA 1
ATOM 1016 C C . GLN A 1 135 ? 8.750 -0.368 0.859 1.00 84.75 135 GLN A C 1
ATOM 1018 O O . GLN A 1 135 ? 7.701 -0.916 1.204 1.00 84.75 135 GLN A O 1
ATOM 1023 N N . GLY A 1 136 ? 9.078 -0.195 -0.426 1.00 83.50 136 GLY A N 1
ATOM 1024 C CA . GLY A 1 136 ? 8.208 -0.543 -1.550 1.00 83.50 136 GLY A CA 1
ATOM 1025 C C . GLY A 1 136 ? 7.885 -2.035 -1.621 1.00 83.50 136 GLY A C 1
ATOM 1026 O O . GLY A 1 136 ? 6.729 -2.390 -1.846 1.00 83.50 136 GLY A O 1
ATOM 1027 N N . ALA A 1 137 ? 8.859 -2.904 -1.327 1.00 84.81 137 ALA A N 1
ATOM 1028 C CA . ALA A 1 137 ? 8.675 -4.355 -1.335 1.00 84.81 137 ALA A CA 1
ATOM 1029 C C . ALA A 1 137 ? 7.538 -4.794 -0.397 1.00 84.81 137 ALA A C 1
ATOM 1031 O O . ALA A 1 137 ? 6.621 -5.496 -0.809 1.00 84.81 137 ALA A O 1
ATOM 1032 N N . ARG A 1 138 ? 7.508 -4.271 0.837 1.00 85.25 138 ARG A N 1
ATOM 1033 C CA . ARG A 1 138 ? 6.448 -4.580 1.816 1.00 85.25 138 ARG A CA 1
ATOM 1034 C C . ARG A 1 138 ? 5.057 -4.179 1.326 1.00 85.25 138 ARG A C 1
ATOM 1036 O O . ARG A 1 138 ? 4.081 -4.868 1.619 1.00 85.25 138 ARG A O 1
ATOM 1043 N N . ILE A 1 139 ? 4.945 -3.054 0.618 1.00 84.94 139 ILE A N 1
ATOM 1044 C CA . ILE A 1 139 ? 3.667 -2.584 0.067 1.00 84.94 139 ILE A CA 1
ATOM 1045 C C . ILE A 1 139 ? 3.234 -3.458 -1.109 1.00 84.94 139 ILE A C 1
ATOM 1047 O O . ILE A 1 139 ? 2.079 -3.872 -1.156 1.00 84.94 139 ILE A O 1
ATOM 1051 N N . LEU A 1 140 ? 4.151 -3.803 -2.010 1.00 85.69 140 LEU A N 1
ATOM 1052 C CA . LEU A 1 140 ? 3.877 -4.702 -3.131 1.00 85.69 140 LEU A CA 1
ATOM 1053 C C . LEU A 1 140 ? 3.462 -6.101 -2.654 1.00 85.69 140 LEU A C 1
ATOM 1055 O O . LEU A 1 140 ? 2.483 -6.646 -3.162 1.00 85.69 140 LEU A O 1
ATOM 1059 N N . SER A 1 141 ? 4.094 -6.634 -1.604 1.00 84.19 141 SER A N 1
ATOM 1060 C CA . SER A 1 141 ? 3.639 -7.864 -0.943 1.00 84.19 141 SER A CA 1
ATOM 1061 C C . SER A 1 141 ? 2.210 -7.733 -0.413 1.00 84.19 141 SER A C 1
ATOM 1063 O O . SER A 1 141 ? 1.384 -8.616 -0.631 1.00 84.19 141 SER A O 1
ATOM 1065 N N . LYS A 1 142 ? 1.871 -6.604 0.227 1.00 84.44 142 LYS A N 1
ATOM 1066 C CA . LYS A 1 142 ? 0.498 -6.328 0.691 1.00 84.44 142 LYS A CA 1
ATOM 1067 C C . LYS A 1 142 ? -0.512 -6.181 -0.447 1.00 84.44 142 LYS A C 1
ATOM 1069 O O . LYS A 1 142 ? -1.694 -6.387 -0.196 1.00 84.44 142 LYS A O 1
ATOM 1074 N N . LEU A 1 143 ? -0.069 -5.834 -1.656 1.00 87.06 143 LEU A N 1
ATOM 1075 C CA . LEU A 1 143 ? -0.889 -5.800 -2.872 1.00 87.06 143 LEU A CA 1
ATOM 1076 C C . LEU A 1 143 ? -0.963 -7.157 -3.589 1.00 87.06 143 LEU A C 1
ATOM 1078 O O . LEU A 1 143 ? -1.704 -7.271 -4.565 1.00 87.06 143 LEU A O 1
ATOM 1082 N N . GLY A 1 144 ? -0.243 -8.174 -3.106 1.00 85.06 144 GLY A N 1
ATOM 1083 C CA . GLY A 1 144 ? -0.273 -9.526 -3.659 1.00 85.06 144 GLY A CA 1
ATOM 1084 C C . GLY A 1 144 ? 0.843 -9.864 -4.652 1.00 85.06 144 GLY A C 1
ATOM 1085 O O . GLY A 1 144 ? 0.730 -10.865 -5.352 1.00 85.06 144 GLY A O 1
ATOM 1086 N N . TYR A 1 145 ? 1.915 -9.065 -4.719 1.00 85.75 145 TYR A N 1
ATOM 1087 C CA . TYR A 1 145 ? 3.053 -9.272 -5.636 1.00 85.75 145 TYR A CA 1
ATOM 1088 C C . TYR A 1 145 ? 4.272 -9.926 -4.992 1.00 85.75 145 TYR A C 1
ATOM 1090 O O . TYR A 1 145 ? 5.367 -9.826 -5.533 1.00 85.75 145 TYR A O 1
ATOM 1098 N N . THR A 1 146 ? 4.127 -10.603 -3.852 1.00 82.56 146 THR A N 1
ATOM 1099 C CA . THR A 1 146 ? 5.273 -11.260 -3.201 1.00 82.56 146 THR A CA 1
ATOM 1100 C C . THR A 1 146 ? 5.999 -12.211 -4.159 1.00 82.56 146 THR A C 1
ATOM 1102 O O . THR A 1 146 ? 7.203 -12.096 -4.320 1.00 82.56 146 THR A O 1
ATOM 1105 N N . GLN A 1 147 ? 5.262 -13.051 -4.895 1.00 81.62 147 GLN A N 1
ATOM 1106 C CA . GLN A 1 147 ? 5.858 -13.991 -5.855 1.00 81.62 147 GLN A CA 1
ATOM 1107 C C . GLN A 1 147 ? 6.602 -13.282 -6.998 1.00 81.62 147 GLN A C 1
ATOM 1109 O O . GLN A 1 147 ? 7.674 -13.715 -7.404 1.00 81.62 147 GLN A O 1
ATOM 1114 N N . SER A 1 148 ? 6.059 -12.172 -7.507 1.00 84.38 148 SER A N 1
ATOM 1115 C CA . SER A 1 148 ? 6.715 -11.393 -8.563 1.00 84.38 148 SER A CA 1
ATOM 1116 C C . SER A 1 148 ? 7.979 -10.692 -8.066 1.00 84.38 148 SER A C 1
ATOM 1118 O O . SER A 1 148 ? 8.930 -10.562 -8.829 1.00 84.38 148 SER A O 1
ATOM 1120 N N . LEU A 1 149 ? 8.008 -10.248 -6.805 1.00 84.88 149 LEU A N 1
ATOM 1121 C CA . LEU A 1 149 ? 9.214 -9.673 -6.208 1.00 84.88 149 LEU A CA 1
ATOM 1122 C C . LEU A 1 149 ? 10.349 -10.695 -6.146 1.00 84.88 149 LEU A C 1
ATOM 1124 O O . LEU A 1 149 ? 11.476 -10.340 -6.462 1.00 84.88 149 LEU A O 1
ATOM 1128 N N . ASP A 1 150 ? 10.049 -11.946 -5.803 1.00 84.38 150 ASP A N 1
ATOM 1129 C CA . ASP A 1 150 ? 11.061 -13.005 -5.745 1.00 84.38 150 ASP A CA 1
ATOM 1130 C C . ASP A 1 150 ? 11.522 -13.442 -7.144 1.00 84.38 150 ASP A C 1
ATOM 1132 O O . ASP A 1 150 ? 12.687 -13.775 -7.339 1.00 84.38 150 ASP A O 1
ATOM 1136 N N . GLN A 1 151 ? 10.619 -13.428 -8.131 1.00 87.50 151 GLN A N 1
ATOM 1137 C CA . GLN A 1 151 ? 10.924 -13.847 -9.501 1.00 87.50 151 GLN A CA 1
ATOM 1138 C C . GLN A 1 151 ? 11.730 -12.806 -10.292 1.00 87.50 151 GLN A C 1
ATOM 1140 O O . GLN A 1 151 ? 12.603 -13.177 -11.074 1.00 87.50 151 GLN A O 1
ATOM 1145 N N . TYR A 1 152 ? 11.400 -11.520 -10.150 1.00 86.62 152 TYR A N 1
ATOM 1146 C CA . TYR A 1 152 ? 11.980 -10.442 -10.963 1.00 86.62 152 TYR A CA 1
ATOM 1147 C C . TYR A 1 152 ? 12.928 -9.527 -10.179 1.00 86.62 152 TYR A C 1
ATOM 1149 O O . TYR A 1 152 ? 13.647 -8.731 -10.780 1.00 86.62 152 TYR A O 1
ATOM 1157 N N . GLY A 1 153 ? 12.907 -9.590 -8.848 1.00 85.38 153 GLY A N 1
ATOM 1158 C CA . GLY A 1 153 ? 13.781 -8.806 -7.984 1.00 85.38 153 GLY A CA 1
ATOM 1159 C C . GLY A 1 153 ? 15.107 -9.506 -7.700 1.00 85.38 153 GLY A C 1
ATOM 1160 O O . GLY A 1 153 ? 15.239 -10.721 -7.807 1.00 85.38 153 GLY A O 1
ATOM 1161 N N . ILE A 1 154 ? 16.095 -8.713 -7.287 1.00 85.62 154 ILE A N 1
ATOM 1162 C CA . ILE A 1 154 ? 17.372 -9.204 -6.768 1.00 85.62 154 ILE A CA 1
ATOM 1163 C C . ILE A 1 154 ? 17.458 -8.783 -5.303 1.00 85.62 154 ILE A C 1
ATOM 1165 O O . ILE A 1 154 ? 17.334 -7.599 -4.990 1.00 85.62 154 ILE A O 1
ATOM 1169 N N . ASN A 1 155 ? 17.679 -9.749 -4.410 1.00 85.06 155 ASN A N 1
ATOM 1170 C CA . ASN A 1 155 ? 17.938 -9.486 -2.997 1.00 85.06 155 ASN A CA 1
ATOM 1171 C C . ASN A 1 155 ? 19.456 -9.363 -2.787 1.00 85.06 155 ASN A C 1
ATOM 1173 O O . ASN A 1 155 ? 20.146 -10.384 -2.854 1.00 85.06 155 ASN A O 1
ATOM 1177 N N . PRO A 1 156 ? 20.003 -8.152 -2.562 1.00 82.50 156 PRO A N 1
ATOM 1178 C CA . PRO A 1 156 ? 21.427 -7.999 -2.291 1.00 82.50 156 PRO A CA 1
ATOM 1179 C C . PRO A 1 156 ? 21.774 -8.692 -0.968 1.00 82.50 156 PRO A C 1
ATOM 1181 O O . PRO A 1 156 ? 21.156 -8.423 0.062 1.00 82.50 156 PRO A O 1
ATOM 1184 N N . SER A 1 157 ? 22.754 -9.596 -0.998 1.00 86.38 157 SER A N 1
ATOM 1185 C CA . SER A 1 157 ? 2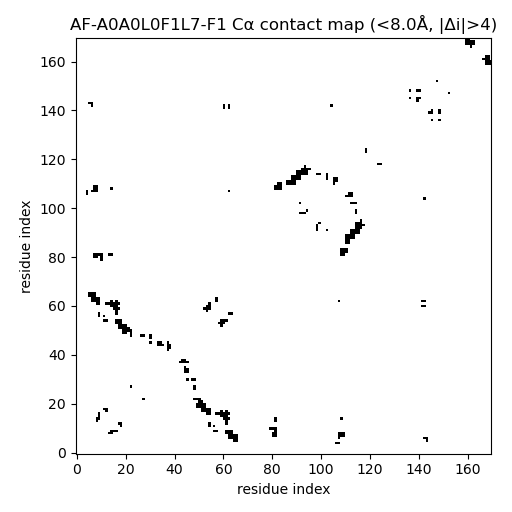3.222 -10.329 0.187 1.00 86.38 157 SER A CA 1
ATOM 1186 C C . SER A 1 157 ? 24.163 -9.498 1.058 1.00 86.38 157 SER A C 1
ATOM 1188 O O . SER A 1 157 ? 24.213 -9.691 2.270 1.00 86.38 157 SER A O 1
ATOM 1190 N N . GLN A 1 158 ? 24.892 -8.564 0.447 1.00 85.06 158 GLN A N 1
ATOM 1191 C CA . GLN A 1 158 ? 25.844 -7.680 1.106 1.00 85.06 158 GLN A CA 1
ATOM 1192 C C . GLN A 1 158 ? 26.022 -6.391 0.300 1.00 85.06 158 GLN A C 1
ATOM 1194 O O . GLN A 1 158 ? 25.828 -6.381 -0.916 1.00 85.06 158 GLN A O 1
ATOM 1199 N N . ASN A 1 159 ? 26.424 -5.322 0.983 1.00 85.94 159 ASN A N 1
ATOM 1200 C CA . ASN A 1 159 ? 26.893 -4.093 0.353 1.00 85.94 159 ASN A CA 1
ATOM 1201 C C . ASN A 1 159 ? 28.399 -3.996 0.594 1.00 85.94 159 ASN A C 1
ATOM 1203 O O . ASN A 1 159 ? 28.845 -4.159 1.727 1.00 85.94 159 ASN A O 1
ATOM 1207 N N . SER A 1 160 ? 29.162 -3.729 -0.460 1.00 90.75 160 SER A N 1
ATOM 1208 C CA . SER A 1 160 ? 30.621 -3.653 -0.416 1.00 90.75 160 SER A CA 1
ATOM 1209 C C . SER A 1 160 ? 31.073 -2.319 -0.987 1.00 90.75 160 SER A C 1
ATOM 1211 O O . SER A 1 160 ? 30.594 -1.904 -2.042 1.00 90.75 160 SER A O 1
ATOM 1213 N N . SER A 1 161 ? 31.993 -1.660 -0.292 1.00 93.00 161 SER A N 1
ATOM 1214 C CA . SER A 1 161 ? 32.659 -0.449 -0.770 1.00 93.00 161 SER A CA 1
ATOM 1215 C C . SER A 1 161 ? 34.077 -0.811 -1.196 1.00 93.00 161 SER A C 1
ATOM 1217 O O . SER A 1 161 ? 34.673 -1.706 -0.610 1.00 93.00 161 SER A 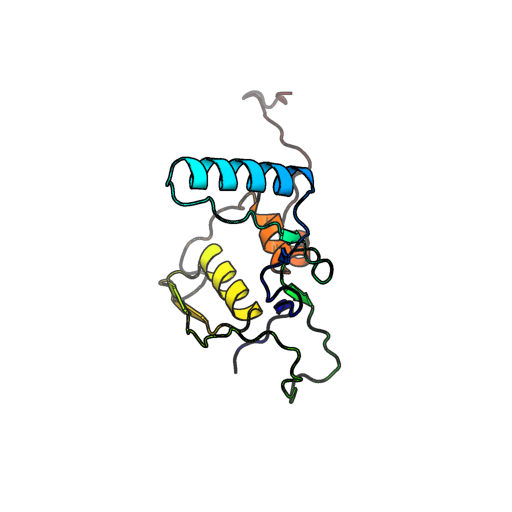O 1
ATOM 1219 N N . PHE A 1 162 ? 34.625 -0.144 -2.208 1.00 94.94 162 PHE A N 1
ATOM 1220 C CA . PHE A 1 162 ? 35.972 -0.426 -2.709 1.00 94.94 162 PHE A CA 1
ATOM 1221 C C . PHE A 1 162 ? 36.804 0.855 -2.720 1.00 94.94 162 PHE A C 1
ATOM 1223 O O . PHE A 1 162 ? 36.300 1.929 -3.057 1.00 94.94 162 PHE A O 1
ATOM 1230 N N . LEU A 1 163 ? 38.079 0.742 -2.355 1.00 93.69 163 LEU A N 1
ATOM 1231 C CA . LEU A 1 163 ? 39.077 1.786 -2.567 1.00 93.69 163 LEU A CA 1
ATOM 1232 C C . LEU A 1 163 ? 39.340 1.965 -4.075 1.00 93.69 163 LEU A C 1
ATOM 1234 O O . LEU A 1 163 ? 39.119 1.030 -4.848 1.00 93.69 163 LEU A O 1
ATOM 1238 N N . PRO A 1 164 ? 39.888 3.114 -4.523 1.00 94.56 164 PRO A N 1
ATOM 1239 C CA . PRO A 1 164 ? 40.312 3.291 -5.917 1.00 94.56 164 PRO A CA 1
ATOM 1240 C C . PRO A 1 164 ? 41.346 2.255 -6.388 1.00 94.56 164 PRO A C 1
ATOM 1242 O O . PRO A 1 164 ? 41.485 2.024 -7.584 1.00 94.56 164 PRO A O 1
ATOM 1245 N N . THR A 1 165 ? 42.056 1.623 -5.449 1.00 94.38 165 THR A N 1
ATOM 1246 C CA . THR A 1 165 ? 42.992 0.513 -5.684 1.00 94.38 165 THR A CA 1
ATOM 1247 C C . THR A 1 165 ? 42.297 -0.816 -5.999 1.00 94.38 165 THR A C 1
ATOM 1249 O O . THR A 1 165 ? 42.963 -1.763 -6.405 1.00 94.38 165 THR A O 1
ATOM 1252 N N . GLY A 1 166 ? 40.975 -0.905 -5.818 1.00 92.12 166 GLY A N 1
ATOM 1253 C CA . GLY A 1 166 ? 40.189 -2.133 -5.954 1.00 92.12 166 GLY A CA 1
ATOM 1254 C C . GLY A 1 166 ? 40.104 -2.973 -4.675 1.00 92.12 166 GLY A C 1
ATOM 1255 O O . GLY A 1 166 ? 39.439 -4.006 -4.672 1.00 92.12 166 GLY A O 1
ATOM 1256 N N . GLU A 1 167 ? 40.737 -2.544 -3.582 1.00 94.44 167 GLU A N 1
ATOM 1257 C CA . GLU A 1 167 ? 40.663 -3.236 -2.291 1.00 94.44 167 GLU A CA 1
ATOM 1258 C C . GLU A 1 167 ? 39.322 -2.988 -1.587 1.00 94.44 167 GLU A C 1
ATOM 1260 O O . GLU A 1 167 ? 38.771 -1.886 -1.638 1.00 94.44 167 GLU A O 1
ATOM 1265 N N . LEU A 1 168 ? 38.792 -4.017 -0.917 1.00 92.31 168 LEU A N 1
ATOM 1266 C CA . LEU A 1 168 ? 37.533 -3.933 -0.178 1.00 92.31 168 LEU A CA 1
ATOM 1267 C C . LEU A 1 168 ? 37.688 -3.010 1.039 1.00 92.31 168 LEU A C 1
ATOM 1269 O O . LEU A 1 168 ? 38.555 -3.202 1.888 1.00 92.31 168 LEU A O 1
ATOM 1273 N N . LEU A 1 169 ? 36.798 -2.031 1.127 1.00 83.19 169 LEU A N 1
ATOM 1274 C CA . LEU A 1 169 ? 36.673 -1.088 2.225 1.00 83.19 169 LEU A CA 1
ATOM 1275 C C . LEU A 1 169 ? 35.668 -1.696 3.212 1.00 83.19 169 LEU A C 1
ATOM 1277 O O . LEU A 1 169 ? 34.480 -1.799 2.893 1.00 83.19 169 LEU A O 1
ATOM 1281 N N . GLY A 1 170 ? 36.196 -2.196 4.334 1.00 68.44 170 GLY A N 1
ATOM 1282 C CA . GLY A 1 170 ? 35.440 -2.887 5.387 1.00 68.44 170 GLY A CA 1
ATOM 1283 C C . GLY A 1 170 ? 34.299 -2.062 5.960 1.00 68.44 170 GLY A C 1
ATOM 1284 O O . GLY A 1 170 ? 34.530 -0.868 6.254 1.00 68.44 170 GLY A O 1
#

Secondary structure (DSSP, 8-state):
-PPPPSEEE-TTTTTSSEEEEPPPHHHHHHHHHHHHHHHHTTPPPPPPPPEEEE-TTTTTSSEEE----S-TT-----TTS---SS--EEEEE--SHHHHHHHHHHHHTT-EEEEE-SSSSGGGS---PPP--TTHHHHHHHTT-HHHHHHH----S---EE-TTS-EE-

Organism: NCBI:txid667725

Foldseek 3Di:
DDDADQKAFQLQCLLQQKDWDDDDPVLVVVLVVQQVVCVVVVHDRDDRDTDIDGDPVLRSLRMDGDDPPDDPPDDDPPVRGRDPPDQDEEEFEAPDPVSVLVQLSCVSSVHHYDYDYPDPDPVSDDDDDDDDCPPPQVNCVSSVCVVVCVVPPDDDPDDWDADPVRHTDD

=== Feature glossary ===
Feature key, reading from the visual/contextual features back to the raw sequence:

Rendered structure images. Six rendered views show the 3D structure from the faces of a cube — i.e. along ±x, ±y, ±z. Re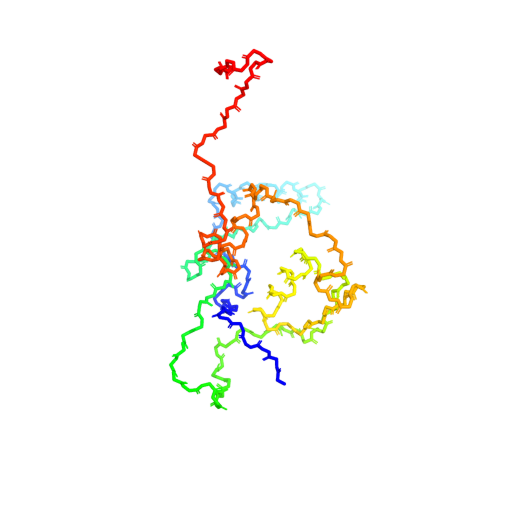ndering representation is drawn randomly per protein from cartoon (secondary-structure ribbons), sticks (backbone bonds), or molecular surface; coloring is either N→C rainbow (blue at the N-terminus through red at the C-terminus) or one color per chain.

Contact-map, Ramachandran, and PAE plots. The contact map is a binary N×N matrix image: pixel (i, j) is dark where Cα_i and Cα_j are within 8 Å and |i−j|>4. Because the |i−j|>4 filter removes local helical contacts, off-diagonal stripes parallel to the main diagonal indicate parallel β-sheets; stripes perpendicular to it indicate antiparallel β-sheets. The Ramachandran plot scatters every residue's (φ, ψ) pair against the sterically allowed regions. The PAE heatmap renders the predicted-aligned-error matrix.

InterPro / GO / CATH / organism. Database cross-references. InterPro integrates a dozen domain/family signature databases into unified entries with residue-range hits. GO terms attach function/process/location labels with evidence codes. CATH codes position the fold in a four-level structural taxonomy. Organism is the NCBI-taxonomy species name.

Nearest PDB structures. The Foldseek neighbor list gives the closest experimentally determined structures in the PDB, ranked by structural alignment. TM-score near 1 means near-identical fold; near 0.3 means only rough topology match. This is how one finds what a novel AlphaFold prediction most resembles in the solved-structure universe.

Predicted aligned error. PAE(i, j) answers: if I align the predicted and true structures on residue i, how far off (in Å) do I expect residue j to be? A block-diagonal PAE matrix with low values on the blocks and high values off-diagonal is the signature of a multi-domain protein with confidently predicted domains but uncertain inter-domain orientation.

Solvent-accessible surface area. Accessible surface area quantifies burial. A residue with SASA near zero is packed into the hydrophobic core; one with SASA >100 Å² sits on the surface. Computed here via the Shrake–Rupley numerical algorithm with a 1.4 Å probe.

B-factor. B-factor (Debye–Waller factor) reflects atomic displacement in the crystal lattice. It is an experimental observable (units Å²), not a prediction; low values mean the atom is pinned down, high values mean it moves or is heterogeneous across the crystal.

pLDDT. For AlphaFold models, the B-factor field carries pLDDT — the model's own estimate of local accuracy on a 0–100 scale. Regions with pLDDT<50 should be treated as essentially unmodeled; they often correspon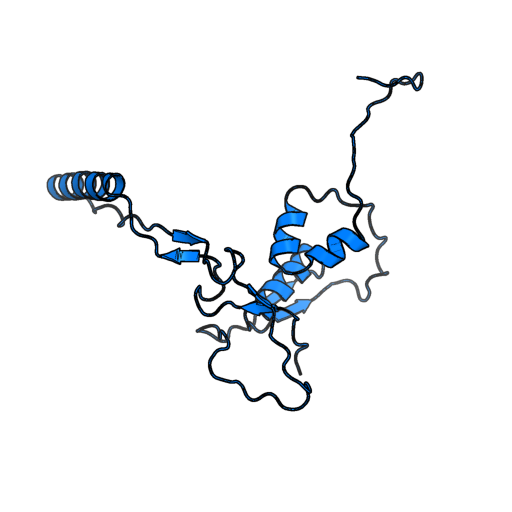d to intrinsically disordered segments.

Backbone torsions (φ/ψ). φ (phi) and ψ (psi) are the two rotatable backbone dihedrals per residue: φ is the C(i-1)–N–Cα–C torsion, ψ is the N–Cα–C–N(i+1) torsion, both in degrees on (−180°, 180°]. α-helical residues cluster near (−60°, −45°); β-strand residues near (−120°, +130°). A Ramachandran plot is simply a scatter of (φ, ψ) for every residue.

Radius of gyration, Cα contacts, bounding box. Radius of gyration (Rg) is the root-mean-square distance of Cα atoms from their centroid — a single number for overall size and compactness. A globular domain of N residues has Rg ≈ 2.2·N^0.38 Å; an extended or disordered chain has a much larger Rg. The Cα contact count is the number of residue pairs whose Cα atoms are within 8 Å and are more than four positions apart in sequence — a standard proxy for tertiary packing density. The bounding box is the smallest axis-aligned box enclosing all Cα atoms.

Secondary structure (3-state, P-SEA). Three-state secondary structure (P-SEA) collapses the eight DSSP classes into helix (a), strand (b), and coil (c). P-SEA assigns these from Cα geometry alone — distances and angles — without requiring backbone oxygens, so it works on any Cα trace.

Secondary structure (8-state, DSSP). DSSP 8-state secondary structure assigns each residue one of H (α-helix), G (3₁₀-helix), I (π-helix), E (extended β-strand), B (isolated β-bridge), T (hydrogen-bonded turn), S (bend), or '-' (coil). The assignment is computed from backbone hydrogen-bond geometry via the Kabsch–Sander algorithm.

Foldseek 3Di. A 3Di character summarizes, for each residue, the relative orientation of the Cα frame of its nearest spatial neighbor. Because it encodes fold topology rather than chemistry, 3Di alignments detect remote structural similarity that sequence alignment misses.

mmCIF coordinates. The mmCIF block holds the 3D Cartesian coordinates of each backbone atom (N, Cα, C, O) in ångströms. mmCIF is the PDB's canonical archive format — a tagged-loop text representation of the atomic model.

Sequence. Sequence gives the chain of amino acids in standard one-letter code (A=alanine, C=cysteine, …, Y=tyrosine), read N→C. It is the only feature that is directly encoded by the gene; all structural features are derived from the folded form of this sequence.